Protein AF-A0A5C4NIC1-F1 (afdb_monomer_lite)

Secondary structure (DSSP, 8-state):
----------------------------TTSTTSSS-BTTB---------TT-HHHHHHHHTHHHHHHHTTT--------TT-HHHHHHHHHHHHHHHHHHH-GGGGSTTGGG-GGG-HHHHHHHHHHHHHHHHTS---HHHHHHHHHHHHHHHHHHHHHHHHHHHTT---BSSSS-GGGBSSBPTTS--SS-S-GGGGGGB--S-SS--PPPPPP--B-TTS-B-----

Sequence (230 aa):
MRSPCRSASCAGPATSWSRTPTSRCKPVSGSCSRVGRQRGKPGLVVTLLNLHKPRDRTHHEQFRAFHMSFYRAVEATSVTPFASRALDRALAATLVAGARHVEAGFTHDDAAGTLETHPHALEAVRGALEAKLGLSELTEAERTAVLDRLDALIAAWGEIAAVQTRSGDDFRFGSHAPPQRLLQEPLKPLATDPDPRRAWFAAGRSMRETEPSALLLPRRPDGSAFKATP

Foldseek 3Di:
DDDDDDDDDDDDDDDDDDDDDPPDPPPPPPPPVPACPDVPGHGDDDDDFDPVDVVSVVCVVCVVVCVVCVVVDPDPPPDPPLDPVCCQAPVLVLLLVQLVVVDVCSVDFQSLLVCVVCVVSNVVSLVVLLVVLVVDPDDPVSSVVSSVVSVVSSVLSNVLSVVCVVVVHRAGDPDDDLSRHQADDQVDPPPDHPDPSSNSNDYHPDPDDDDDDDDDQDADPVRHGDDDDD

pLDDT: mean 73.68, std 20.96, range [25.7, 95.88]

Radius of gyration: 26.01 Å; chains: 1; bounding box: 76×46×76 Å

Organism: NCBI:txid687525

Structure (mmCIF, N/CA/C/O backbone):
data_AF-A0A5C4NIC1-F1
#
_entry.id   AF-A0A5C4NIC1-F1
#
loop_
_atom_site.group_PDB
_atom_site.id
_atom_site.type_symbol
_atom_site.label_atom_id
_atom_site.label_alt_id
_atom_site.label_comp_id
_atom_site.label_asym_id
_atom_site.label_entity_id
_atom_site.label_seq_id
_atom_site.pdbx_PDB_ins_code
_atom_site.Cartn_x
_atom_site.Cartn_y
_atom_site.Cartn_z
_atom_site.occupancy
_atom_site.B_iso_or_equiv
_atom_site.auth_seq_id
_atom_site.auth_comp_id
_atom_site.auth_asym_id
_atom_site.auth_atom_id
_atom_site.pdbx_PDB_model_num
ATOM 1 N N . MET A 1 1 ? 53.354 4.823 33.665 1.00 37.19 1 MET A N 1
ATOM 2 C CA . MET A 1 1 ? 54.199 4.731 32.455 1.00 37.19 1 MET A CA 1
ATOM 3 C C . MET A 1 1 ? 53.413 5.248 31.259 1.00 37.19 1 MET A C 1
ATOM 5 O O . MET A 1 1 ? 52.568 4.548 30.723 1.00 37.19 1 MET A O 1
ATOM 9 N N . ARG A 1 2 ? 53.628 6.516 30.910 1.00 29.66 2 ARG A N 1
ATOM 10 C CA . ARG A 1 2 ? 53.163 7.167 29.684 1.00 29.66 2 ARG A CA 1
ATOM 11 C C . ARG A 1 2 ? 54.358 7.957 29.175 1.00 29.66 2 ARG A C 1
ATOM 13 O O . ARG A 1 2 ? 54.866 8.773 29.933 1.00 29.66 2 ARG A O 1
ATOM 20 N N . SER A 1 3 ? 54.759 7.717 27.932 1.00 28.30 3 SER A N 1
ATOM 21 C CA . SER A 1 3 ? 55.531 8.673 27.141 1.00 28.30 3 SER A CA 1
ATOM 22 C C . SER A 1 3 ? 55.092 8.607 25.673 1.00 28.30 3 SER A C 1
ATOM 24 O O . SER A 1 3 ? 54.667 7.539 25.227 1.00 28.30 3 SER A O 1
ATOM 26 N N . PRO A 1 4 ? 55.147 9.736 24.942 1.00 40.59 4 PRO A N 1
ATOM 27 C CA . PRO A 1 4 ? 54.539 9.929 23.628 1.00 40.59 4 PRO A CA 1
ATOM 28 C C . PRO A 1 4 ? 55.587 9.929 22.501 1.00 40.59 4 PRO A C 1
ATOM 30 O O . PRO A 1 4 ? 56.779 10.103 22.751 1.00 40.59 4 PRO A O 1
ATOM 33 N N . CYS A 1 5 ? 55.155 9.834 21.241 1.00 27.44 5 CYS A N 1
ATOM 34 C CA . CYS A 1 5 ? 55.993 10.248 20.116 1.00 27.44 5 CYS A CA 1
ATOM 35 C C . CYS A 1 5 ? 55.213 11.072 19.090 1.00 27.44 5 CYS A C 1
ATOM 37 O O . CYS A 1 5 ? 54.038 10.834 18.824 1.00 27.44 5 CYS A O 1
ATOM 39 N N . ARG A 1 6 ? 5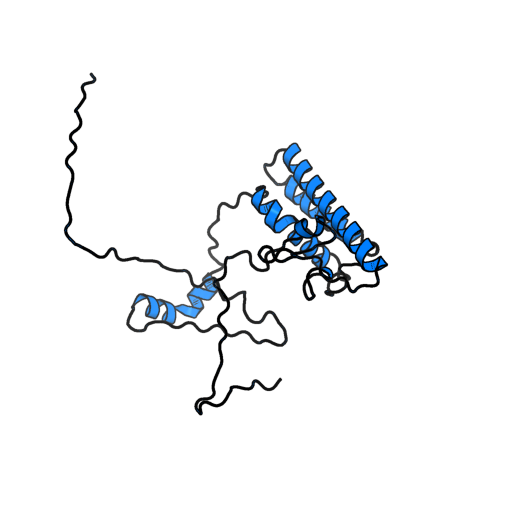5.910 12.108 18.622 1.00 28.52 6 ARG A N 1
ATOM 40 C CA . ARG A 1 6 ? 55.458 13.289 17.887 1.00 28.52 6 ARG A CA 1
ATOM 41 C C . ARG A 1 6 ? 55.183 13.027 16.403 1.00 28.52 6 ARG A C 1
ATOM 43 O O . ARG A 1 6 ? 55.701 12.102 15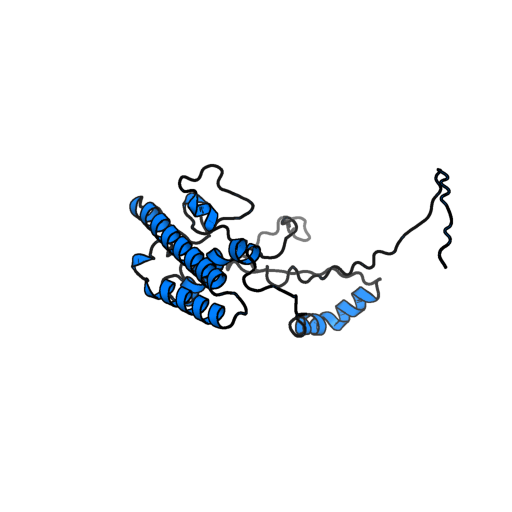.795 1.00 28.52 6 ARG A O 1
ATOM 50 N N . SER A 1 7 ? 54.427 13.975 15.862 1.00 31.38 7 SER A N 1
ATOM 51 C CA . SER A 1 7 ? 54.268 14.396 14.468 1.00 31.38 7 SER A CA 1
ATOM 52 C C . SER A 1 7 ? 55.529 14.388 13.589 1.00 31.38 7 SER A C 1
ATOM 54 O O . SER A 1 7 ? 56.574 14.875 14.023 1.00 31.38 7 SER A O 1
ATOM 56 N N . ALA A 1 8 ? 55.353 14.068 12.304 1.00 30.89 8 ALA A N 1
ATOM 57 C CA . ALA A 1 8 ? 56.042 14.736 11.196 1.00 30.89 8 ALA A CA 1
ATOM 58 C C . ALA A 1 8 ? 55.189 14.656 9.915 1.00 30.89 8 ALA A C 1
ATOM 60 O O . ALA A 1 8 ? 54.784 13.574 9.496 1.00 30.89 8 ALA A O 1
ATOM 61 N N . SER A 1 9 ? 54.903 15.814 9.318 1.00 27.42 9 SER A N 1
ATOM 62 C CA . SER A 1 9 ? 54.329 15.960 7.979 1.00 27.42 9 SER A CA 1
ATOM 63 C C . SER A 1 9 ? 55.441 16.036 6.937 1.00 27.42 9 SER A C 1
ATOM 65 O O . SER A 1 9 ? 56.430 16.707 7.210 1.00 27.42 9 SER A O 1
ATOM 67 N N . CYS A 1 10 ? 55.223 15.509 5.731 1.00 26.53 10 CYS A N 1
ATOM 68 C CA . CYS A 1 10 ? 55.873 15.978 4.502 1.00 26.53 10 CYS A CA 1
ATOM 69 C C . CYS A 1 10 ? 54.921 15.781 3.311 1.00 26.53 10 CYS A C 1
ATOM 71 O O . CYS A 1 10 ? 54.253 14.755 3.199 1.00 26.53 10 CYS A O 1
ATOM 73 N N . ALA A 1 11 ? 54.849 16.797 2.452 1.00 26.53 11 ALA A N 1
ATOM 74 C CA . ALA A 1 11 ? 53.953 16.917 1.311 1.00 26.53 11 ALA A CA 1
ATOM 75 C C . ALA A 1 11 ? 54.653 16.580 -0.027 1.00 26.53 11 ALA A C 1
ATOM 77 O O . ALA A 1 11 ? 55.750 17.072 -0.260 1.00 26.53 11 ALA A O 1
ATOM 78 N N . GLY A 1 12 ? 53.946 15.828 -0.893 1.00 25.73 12 GLY A N 1
ATOM 79 C CA . GLY A 1 12 ? 53.990 15.783 -2.379 1.00 25.73 12 GLY A CA 1
ATOM 80 C C . GLY A 1 12 ? 55.247 15.252 -3.111 1.00 25.73 12 GLY A C 1
ATOM 81 O O . GLY A 1 12 ? 56.305 15.168 -2.499 1.00 25.73 12 GLY A O 1
ATOM 82 N N . PRO A 1 13 ? 55.200 14.980 -4.444 1.00 32.28 13 PRO A N 1
ATOM 83 C CA . PRO A 1 13 ? 54.054 14.751 -5.342 1.00 32.28 13 PRO A CA 1
ATOM 84 C C . PRO A 1 13 ? 54.159 13.481 -6.246 1.00 32.28 13 PRO A C 1
ATOM 86 O O . PRO A 1 13 ? 55.218 12.903 -6.446 1.00 32.28 13 PRO A O 1
ATOM 89 N N . ALA A 1 14 ? 53.004 13.093 -6.807 1.00 35.31 14 ALA A N 1
ATOM 90 C CA . ALA A 1 14 ? 52.731 12.304 -8.024 1.00 35.31 14 ALA A CA 1
ATOM 91 C C . ALA A 1 14 ? 53.753 11.267 -8.557 1.00 35.31 14 ALA A C 1
ATOM 93 O O . ALA A 1 14 ? 54.733 11.629 -9.202 1.00 35.31 14 ALA A O 1
ATOM 94 N N . THR A 1 15 ? 53.385 9.977 -8.537 1.00 26.69 15 THR A N 1
ATOM 95 C CA . THR A 1 15 ? 53.509 9.080 -9.711 1.00 26.69 15 THR A CA 1
ATOM 96 C C . THR A 1 15 ? 52.715 7.781 -9.523 1.00 26.69 15 THR A C 1
ATOM 98 O O . THR A 1 15 ? 52.868 7.116 -8.512 1.00 26.69 15 THR A O 1
ATOM 101 N N . SER A 1 16 ? 51.847 7.510 -10.509 1.00 28.92 16 SER A N 1
ATOM 102 C CA . SER A 1 16 ? 51.418 6.228 -11.111 1.00 28.92 16 SER A CA 1
ATOM 103 C C . SER A 1 16 ? 51.212 4.941 -10.279 1.00 28.92 16 SER A C 1
ATOM 105 O O . SER A 1 16 ? 51.819 4.701 -9.250 1.00 28.92 16 SER A O 1
ATOM 107 N N . TRP A 1 17 ? 50.410 4.046 -10.880 1.00 25.70 17 TRP A N 1
ATOM 108 C CA . TRP A 1 17 ? 50.051 2.671 -10.477 1.00 25.70 17 TRP A CA 1
ATOM 109 C C . TRP A 1 17 ? 48.873 2.567 -9.499 1.00 25.70 17 TRP A C 1
ATOM 111 O O . TRP A 1 17 ? 48.759 3.310 -8.543 1.00 25.70 17 TRP A O 1
ATOM 121 N N . SER A 1 18 ? 47.928 1.644 -9.629 1.00 25.84 18 SER A N 1
ATOM 122 C CA . SER A 1 18 ? 47.561 0.690 -10.675 1.00 25.84 18 SER A CA 1
ATOM 123 C C . SER A 1 18 ? 46.318 -0.034 -10.150 1.00 25.84 18 SER A C 1
ATOM 125 O O . SER A 1 18 ? 46.265 -0.366 -8.971 1.00 25.84 18 SER A O 1
ATOM 127 N N . ARG A 1 19 ? 45.343 -0.271 -11.033 1.00 29.78 19 ARG A N 1
ATOM 128 C CA . ARG A 1 19 ? 44.313 -1.330 -10.999 1.00 29.78 19 ARG A CA 1
ATOM 129 C C . ARG A 1 19 ? 44.042 -1.995 -9.636 1.00 29.78 19 ARG A C 1
ATOM 131 O O . ARG A 1 19 ? 44.716 -2.948 -9.264 1.00 29.78 19 ARG A O 1
ATOM 138 N N . THR A 1 20 ? 42.934 -1.629 -9.000 1.00 29.06 20 THR A N 1
ATOM 139 C CA . THR A 1 20 ? 42.220 -2.538 -8.093 1.00 29.06 20 THR A CA 1
ATOM 140 C C . THR A 1 20 ? 41.193 -3.359 -8.886 1.00 29.06 20 THR A C 1
ATOM 142 O O . THR A 1 20 ? 40.424 -2.795 -9.673 1.00 29.06 20 THR A O 1
ATOM 145 N N . PRO A 1 21 ? 41.149 -4.694 -8.722 1.00 30.95 21 PRO A N 1
ATOM 146 C CA . PRO A 1 21 ? 40.151 -5.528 -9.368 1.00 30.95 21 PRO A CA 1
ATOM 147 C C . PRO A 1 21 ? 38.824 -5.330 -8.637 1.00 30.95 21 PRO A C 1
ATOM 149 O O . PRO A 1 21 ? 38.646 -5.755 -7.499 1.00 30.95 21 PRO A O 1
ATOM 152 N N . THR A 1 22 ? 37.866 -4.671 -9.282 1.00 32.19 22 THR A N 1
ATOM 153 C CA . THR A 1 22 ? 36.496 -4.621 -8.770 1.00 32.19 22 THR A CA 1
ATOM 154 C C . THR A 1 22 ? 35.824 -5.965 -9.034 1.00 32.19 22 THR A C 1
ATOM 156 O O . THR A 1 22 ? 35.174 -6.179 -10.056 1.00 32.19 22 THR A O 1
ATOM 159 N N . SER A 1 23 ? 35.934 -6.887 -8.080 1.00 31.97 23 SER A N 1
ATOM 160 C CA . SER A 1 23 ? 35.034 -8.033 -7.947 1.00 31.97 23 SER A CA 1
ATOM 161 C C . SER A 1 23 ? 33.658 -7.555 -7.465 1.00 31.97 23 SER A C 1
ATOM 163 O O . SER A 1 23 ? 33.193 -7.871 -6.376 1.00 31.97 23 SER A O 1
ATOM 165 N N . ARG A 1 24 ? 32.960 -6.775 -8.298 1.00 27.64 24 ARG A N 1
ATOM 166 C CA . ARG A 1 24 ? 31.534 -6.511 -8.096 1.00 27.64 24 ARG A CA 1
ATOM 167 C C . ARG A 1 24 ? 30.742 -7.652 -8.732 1.00 27.64 24 ARG A C 1
ATOM 169 O O . ARG A 1 24 ? 30.474 -7.670 -9.934 1.00 27.64 24 ARG A O 1
ATOM 176 N N . CYS A 1 25 ? 30.348 -8.628 -7.920 1.00 27.69 25 CYS A N 1
ATOM 177 C CA . CYS A 1 25 ? 29.145 -9.400 -8.206 1.00 27.69 25 CYS A CA 1
ATOM 178 C C . CYS A 1 25 ? 27.956 -8.442 -8.078 1.00 27.69 25 CYS A C 1
ATOM 180 O O . CYS A 1 25 ? 27.494 -8.165 -6.979 1.00 27.69 25 CYS A O 1
ATOM 182 N N . LYS A 1 26 ? 27.489 -7.888 -9.203 1.00 29.39 26 LYS A N 1
ATOM 183 C CA . LYS A 1 26 ? 26.129 -7.347 -9.280 1.00 29.39 26 LYS A CA 1
ATOM 184 C C . LYS A 1 26 ? 25.177 -8.552 -9.286 1.00 29.39 26 LYS A C 1
ATOM 186 O O . LYS A 1 26 ? 25.239 -9.323 -10.245 1.00 29.39 26 LYS A O 1
ATOM 191 N N . PRO A 1 27 ? 24.323 -8.758 -8.271 1.00 38.62 27 PRO A N 1
ATOM 192 C CA . PRO A 1 27 ? 23.246 -9.726 -8.399 1.00 38.62 27 PRO A CA 1
ATOM 193 C C . PRO A 1 27 ? 22.272 -9.255 -9.490 1.00 38.62 27 PRO A C 1
ATOM 195 O O . PRO A 1 27 ? 21.778 -8.131 -9.462 1.00 38.62 27 PRO A O 1
ATOM 198 N N . VAL A 1 28 ? 21.974 -10.137 -10.447 1.00 44.00 28 VAL A N 1
ATOM 199 C CA . VAL A 1 28 ? 20.985 -9.946 -11.530 1.00 44.00 28 VAL A CA 1
ATOM 200 C C . VAL A 1 28 ? 19.530 -10.096 -11.032 1.00 44.00 28 VAL A C 1
ATOM 202 O O . VAL A 1 28 ? 18.586 -10.136 -11.814 1.00 44.00 28 VAL A O 1
ATOM 205 N N . SER A 1 29 ? 19.287 -10.111 -9.715 1.00 43.50 29 SER A N 1
ATOM 206 C CA . SER A 1 29 ? 17.959 -10.427 -9.155 1.00 43.50 29 SER A CA 1
ATOM 207 C C . SER A 1 29 ? 16.888 -9.344 -9.355 1.00 43.50 29 SER A C 1
ATOM 209 O O . SER A 1 29 ? 15.738 -9.520 -8.959 1.00 43.50 29 SER A O 1
ATOM 211 N N . GLY A 1 30 ? 17.222 -8.232 -10.012 1.00 41.81 30 GLY A N 1
ATOM 212 C CA . GLY A 1 30 ? 16.273 -7.160 -10.278 1.00 41.81 30 GLY A CA 1
ATOM 213 C C . GLY A 1 30 ? 15.188 -7.487 -11.310 1.00 41.81 30 GLY A C 1
ATOM 214 O O . GLY A 1 30 ? 14.180 -6.801 -11.304 1.00 41.81 30 GLY A O 1
ATOM 215 N N . SER A 1 31 ? 15.329 -8.473 -12.204 1.00 42.75 31 SER A N 1
ATOM 216 C CA . SER A 1 31 ? 14.432 -8.542 -13.383 1.00 42.75 31 SER A CA 1
ATOM 217 C C . SER A 1 31 ? 13.325 -9.600 -13.368 1.00 42.75 31 SER A C 1
ATOM 219 O O . SER A 1 31 ? 12.286 -9.361 -13.979 1.00 42.75 31 SER A O 1
ATOM 221 N N . CYS A 1 32 ? 13.467 -10.736 -12.675 1.00 41.34 32 CYS A N 1
ATOM 222 C CA . CYS A 1 32 ? 12.523 -11.856 -12.858 1.00 41.34 32 CYS A CA 1
ATOM 223 C C . CYS A 1 32 ? 11.077 -11.587 -12.398 1.00 41.34 32 CYS A C 1
ATOM 225 O O . CYS A 1 32 ? 10.162 -12.198 -12.934 1.00 41.34 32 CYS A O 1
ATOM 227 N N . SER A 1 33 ? 10.828 -10.665 -11.461 1.00 48.94 33 SER A N 1
ATOM 228 C CA . SER A 1 33 ? 9.462 -10.359 -10.986 1.00 48.94 33 SER A CA 1
ATOM 229 C C . SER A 1 33 ? 8.770 -9.200 -11.722 1.00 48.94 33 SER A C 1
ATOM 231 O O . SER A 1 33 ? 7.638 -8.841 -11.395 1.00 48.94 33 SER A O 1
ATOM 233 N N . ARG A 1 34 ? 9.441 -8.567 -12.696 1.00 57.75 34 ARG A N 1
ATOM 234 C CA . ARG A 1 34 ? 9.016 -7.282 -13.292 1.00 57.75 34 ARG A CA 1
ATOM 235 C C . ARG A 1 34 ? 8.383 -7.406 -14.677 1.00 57.75 34 ARG A C 1
ATOM 237 O O . ARG A 1 34 ? 7.981 -6.405 -15.264 1.00 57.75 34 ARG A O 1
ATOM 244 N N . VAL A 1 35 ? 8.308 -8.617 -15.205 1.00 59.25 35 VAL A N 1
ATOM 245 C CA . VAL A 1 35 ? 8.167 -8.879 -16.636 1.00 59.25 35 VAL A CA 1
ATOM 246 C C . VAL A 1 35 ? 6.853 -9.636 -16.871 1.00 59.25 35 VAL A C 1
ATOM 248 O O . VAL A 1 35 ? 6.552 -10.579 -16.150 1.00 59.25 35 VAL A O 1
ATOM 251 N N . GLY A 1 36 ? 6.017 -9.171 -17.811 1.00 62.59 36 GLY A N 1
ATOM 252 C CA . GLY A 1 36 ? 4.730 -9.812 -18.142 1.00 62.59 36 GLY A CA 1
ATOM 253 C C . GLY A 1 36 ? 3.518 -9.449 -17.262 1.00 62.59 36 GLY A C 1
ATOM 254 O O . GLY A 1 36 ? 2.529 -10.170 -17.268 1.00 62.59 36 GLY A O 1
ATOM 255 N N . ARG A 1 37 ? 3.550 -8.344 -16.495 1.00 65.44 37 ARG A N 1
ATOM 256 C CA . ARG A 1 37 ? 2.443 -7.962 -15.579 1.00 65.44 37 ARG A CA 1
ATOM 257 C C . ARG A 1 37 ? 1.171 -7.468 -16.286 1.00 65.44 37 ARG A C 1
ATOM 259 O O . ARG A 1 37 ? 0.111 -7.435 -15.672 1.00 65.44 37 ARG A O 1
ATOM 266 N N . GLN A 1 38 ? 1.270 -7.033 -17.543 1.00 63.88 38 GLN A N 1
ATOM 267 C CA . GLN A 1 38 ? 0.126 -6.573 -18.337 1.00 63.88 38 GLN A CA 1
ATOM 268 C C . GLN A 1 38 ? -0.312 -7.696 -19.278 1.00 63.88 38 GLN A C 1
ATOM 270 O O . GLN A 1 38 ? 0.516 -8.203 -20.030 1.00 63.88 38 GLN A O 1
ATOM 275 N N . ARG A 1 39 ? -1.609 -8.042 -19.283 1.00 63.06 39 ARG A N 1
ATOM 276 C CA . ARG A 1 39 ? -2.150 -9.145 -20.106 1.00 63.06 39 ARG A CA 1
ATOM 277 C C . ARG A 1 39 ? -1.829 -9.013 -21.604 1.00 63.06 39 ARG A C 1
ATOM 279 O O . ARG A 1 39 ? -1.656 -10.026 -22.261 1.00 63.06 39 ARG A O 1
ATOM 286 N N . GLY A 1 40 ? -1.690 -7.789 -22.120 1.00 68.25 40 GLY A N 1
ATOM 287 C CA . GLY A 1 40 ? -1.334 -7.518 -23.522 1.00 68.25 40 GLY A CA 1
ATOM 288 C C . GLY A 1 40 ? 0.159 -7.298 -23.801 1.00 68.25 40 GLY A C 1
ATOM 289 O O . GLY A 1 40 ? 0.503 -6.858 -24.892 1.00 68.25 40 GLY A O 1
ATOM 290 N N . LYS A 1 41 ? 1.056 -7.516 -22.828 1.00 70.19 41 LYS A N 1
ATOM 291 C CA . LYS A 1 41 ? 2.508 -7.339 -23.014 1.00 70.19 41 LYS A CA 1
ATOM 292 C C . LYS A 1 41 ? 3.262 -8.544 -22.453 1.00 70.19 41 LYS A C 1
ATOM 294 O O . LYS A 1 41 ? 3.611 -8.525 -21.266 1.00 70.19 41 LYS A O 1
ATOM 299 N N . PRO A 1 42 ? 3.513 -9.586 -23.270 1.00 69.44 42 PRO A N 1
ATOM 300 C CA . PRO A 1 42 ? 4.294 -10.729 -22.831 1.00 69.44 42 PRO A CA 1
ATOM 301 C C . PRO A 1 42 ? 5.684 -10.267 -22.404 1.00 69.44 42 PRO A C 1
ATOM 303 O O . PRO A 1 42 ? 6.267 -9.331 -22.955 1.00 69.44 42 PRO A O 1
ATOM 306 N N . GLY A 1 43 ? 6.191 -10.905 -21.362 1.00 71.31 43 GLY A N 1
ATOM 307 C CA . GLY A 1 43 ? 7.452 -10.539 -20.764 1.00 71.31 43 GLY A CA 1
ATOM 308 C C . GLY A 1 43 ? 8.593 -11.456 -21.202 1.00 71.31 43 GLY A C 1
ATOM 309 O O . GLY A 1 43 ? 8.460 -12.670 -21.103 1.00 71.31 43 GLY A O 1
ATOM 310 N N . LEU A 1 44 ? 9.725 -10.886 -21.626 1.00 75.31 44 LEU A N 1
ATOM 311 C CA . LEU A 1 44 ? 10.939 -11.626 -21.977 1.00 75.31 44 LEU A CA 1
ATOM 312 C C . LEU A 1 44 ? 12.128 -11.140 -21.139 1.00 75.31 44 LEU A C 1
ATOM 314 O O . LEU A 1 44 ? 12.374 -9.938 -21.041 1.00 75.31 44 LEU A O 1
ATOM 318 N N . VAL A 1 45 ? 12.884 -12.078 -20.568 1.00 74.56 45 VAL A N 1
ATOM 319 C CA . VAL A 1 45 ? 14.161 -11.808 -19.893 1.00 74.56 45 VAL A CA 1
ATOM 320 C C . VAL A 1 45 ? 15.264 -12.525 -20.659 1.00 74.56 45 VAL A C 1
ATOM 322 O O . VAL A 1 45 ? 15.223 -13.744 -20.799 1.00 74.56 45 VAL A O 1
ATOM 325 N N . VAL A 1 46 ? 16.257 -11.775 -21.136 1.00 79.69 46 VAL A N 1
ATOM 326 C CA . VAL A 1 46 ? 17.444 -12.323 -21.805 1.00 79.69 46 VAL A CA 1
ATOM 327 C C . VAL A 1 46 ? 18.663 -12.039 -20.941 1.00 79.69 46 VAL A C 1
ATOM 329 O O . VAL A 1 46 ? 18.875 -10.903 -20.520 1.00 79.69 46 VAL A O 1
ATOM 332 N N . THR A 1 47 ? 19.470 -13.068 -20.686 1.00 77.81 47 THR A N 1
ATOM 333 C CA . THR A 1 47 ? 20.738 -12.930 -19.961 1.00 77.81 47 THR A CA 1
ATOM 334 C C . THR A 1 47 ? 21.887 -13.172 -20.929 1.00 77.81 47 THR A C 1
ATOM 336 O O . THR A 1 47 ? 22.001 -14.256 -21.492 1.00 77.81 47 THR A O 1
ATOM 339 N N . LEU A 1 48 ? 22.739 -12.166 -21.117 1.00 83.31 48 LEU A N 1
ATOM 340 C CA . LEU A 1 48 ? 23.955 -12.274 -21.922 1.00 83.31 48 LEU A CA 1
ATOM 341 C C . LEU A 1 48 ? 25.130 -12.600 -20.997 1.00 83.31 48 LEU A C 1
ATOM 343 O O . LEU A 1 48 ? 25.431 -11.835 -20.081 1.00 83.31 48 LEU A O 1
ATOM 347 N N . LEU A 1 49 ? 25.776 -13.740 -21.229 1.00 83.62 49 LEU A N 1
ATOM 348 C CA . LEU A 1 49 ? 26.905 -14.238 -20.441 1.00 83.62 49 LEU A CA 1
ATOM 349 C C . LEU A 1 49 ? 28.157 -14.302 -21.322 1.00 83.62 49 LEU A C 1
ATOM 351 O O . LEU A 1 49 ? 28.068 -14.626 -22.505 1.00 83.62 49 LEU A O 1
ATOM 355 N N . ASN A 1 50 ? 29.327 -13.988 -20.761 1.00 85.00 50 ASN A N 1
ATOM 356 C CA . ASN A 1 50 ? 30.581 -14.042 -21.508 1.00 85.00 50 ASN A CA 1
ATOM 357 C C . ASN A 1 50 ? 31.236 -15.425 -21.375 1.00 85.00 50 ASN A C 1
ATOM 359 O O . ASN A 1 50 ? 31.692 -15.801 -20.298 1.00 85.00 50 ASN A O 1
ATOM 363 N N . LEU A 1 51 ? 31.358 -16.144 -22.492 1.00 87.62 51 LEU A N 1
ATOM 364 C CA . LEU A 1 51 ? 31.958 -17.483 -22.557 1.00 87.62 51 LEU A CA 1
ATOM 365 C C . LEU A 1 51 ? 33.416 -17.536 -22.069 1.00 87.62 51 LEU A C 1
ATOM 367 O O . LEU A 1 51 ? 33.851 -18.558 -21.545 1.00 87.62 51 LEU A O 1
ATOM 371 N N . HIS A 1 52 ? 34.171 -16.444 -22.202 1.00 90.12 52 HIS A N 1
ATOM 372 C CA . HIS A 1 52 ? 35.583 -16.388 -21.812 1.00 90.12 52 HIS A CA 1
ATOM 373 C C . HIS A 1 52 ? 35.793 -16.194 -20.308 1.00 90.12 52 HIS A C 1
ATOM 375 O O . HIS A 1 52 ? 36.928 -16.233 -19.835 1.00 90.12 52 HIS A O 1
ATOM 381 N N . LYS A 1 53 ? 34.722 -15.970 -19.539 1.00 88.94 53 LYS A N 1
ATOM 382 C CA . LYS A 1 53 ? 34.794 -15.835 -18.084 1.00 88.94 53 LYS A CA 1
ATOM 383 C C . LYS A 1 53 ? 34.336 -17.144 -17.435 1.00 88.94 53 LYS A C 1
ATOM 385 O O . LYS A 1 53 ? 33.144 -17.441 -17.491 1.00 88.94 53 LYS A O 1
ATOM 390 N N . PRO A 1 54 ? 35.224 -17.890 -16.745 1.00 87.75 54 PRO A N 1
ATOM 391 C CA . PRO A 1 54 ? 34.863 -19.150 -16.086 1.00 87.75 54 PRO A CA 1
ATOM 392 C C . PRO A 1 54 ? 33.644 -19.031 -15.159 1.00 87.75 54 PRO A C 1
ATOM 394 O O . PRO A 1 54 ? 32.761 -19.876 -15.191 1.00 87.75 54 PRO A O 1
ATOM 397 N N . ARG A 1 55 ? 33.534 -17.917 -14.422 1.00 81.88 55 ARG A N 1
ATOM 398 C CA . ARG A 1 55 ? 32.364 -17.548 -13.604 1.00 81.88 55 ARG A CA 1
ATOM 399 C C . ARG A 1 55 ? 31.043 -17.586 -14.381 1.00 81.88 55 ARG A C 1
ATOM 401 O O . ARG A 1 55 ? 30.050 -18.115 -13.888 1.00 81.88 55 ARG A O 1
ATOM 408 N N . ASP A 1 56 ? 31.014 -16.955 -15.550 1.00 87.56 56 ASP A N 1
ATOM 409 C CA . ASP A 1 56 ? 29.789 -16.792 -16.333 1.00 87.56 56 ASP A CA 1
ATOM 410 C C . ASP A 1 56 ? 29.417 -18.125 -16.997 1.00 87.56 56 ASP A C 1
ATOM 412 O O . ASP A 1 56 ? 28.237 -18.459 -17.095 1.00 87.56 56 ASP A O 1
ATOM 416 N N . ARG A 1 57 ? 30.425 -18.931 -17.360 1.00 86.06 57 ARG A N 1
ATOM 417 C CA . ARG A 1 57 ? 30.247 -20.314 -17.812 1.00 86.06 57 ARG A CA 1
ATOM 418 C C . ARG A 1 57 ? 29.641 -21.199 -16.721 1.00 86.06 57 ARG A C 1
ATOM 420 O O . ARG A 1 57 ? 28.639 -21.854 -16.982 1.00 86.06 57 ARG A O 1
ATOM 427 N N . THR A 1 58 ? 30.167 -21.165 -15.496 1.00 87.88 58 THR A N 1
ATOM 428 C CA . THR A 1 58 ? 29.578 -21.907 -14.368 1.00 87.88 58 THR A CA 1
ATOM 429 C C . THR A 1 58 ? 28.138 -21.463 -14.098 1.00 87.88 58 THR A C 1
ATOM 431 O O . THR A 1 58 ? 27.266 -22.301 -13.885 1.00 87.88 58 THR A O 1
ATOM 434 N N . HIS A 1 59 ? 27.851 -20.158 -14.171 1.00 82.62 59 HIS A N 1
ATOM 435 C CA . HIS A 1 59 ? 26.488 -19.643 -14.019 1.00 82.62 59 HIS A CA 1
ATOM 436 C C . HIS A 1 59 ? 25.547 -20.114 -15.140 1.00 82.62 59 HIS A C 1
ATOM 438 O O . HIS A 1 59 ? 24.386 -20.409 -14.871 1.00 82.62 59 HIS A O 1
ATOM 444 N N . HIS A 1 60 ? 26.027 -20.209 -16.383 1.00 86.62 60 HIS A N 1
ATOM 445 C CA . HIS A 1 60 ? 25.267 -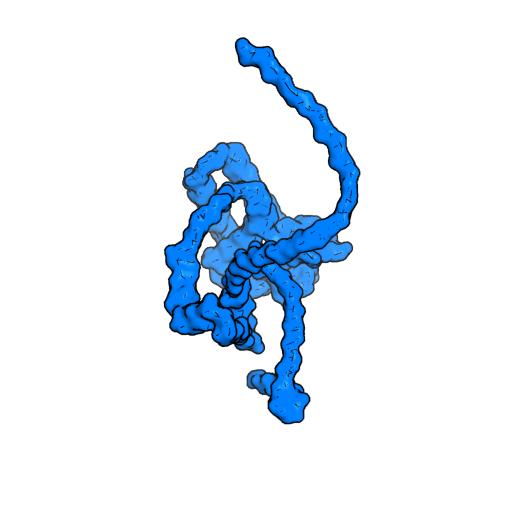20.795 -17.489 1.00 86.62 60 HIS A CA 1
ATOM 446 C C . HIS A 1 60 ? 24.981 -22.286 -17.250 1.00 86.62 60 HIS A C 1
ATOM 448 O O . HIS A 1 60 ? 23.838 -22.723 -17.351 1.00 86.62 60 HIS A O 1
ATOM 454 N N . GLU A 1 61 ? 26.003 -23.063 -16.886 1.00 90.56 61 GLU A N 1
ATOM 455 C CA . GLU A 1 61 ? 25.890 -24.506 -16.635 1.00 90.56 61 GLU A CA 1
ATOM 456 C C . GLU A 1 61 ? 24.944 -24.817 -15.461 1.00 90.56 61 GLU A C 1
ATOM 458 O O . GLU A 1 61 ? 24.171 -25.771 -15.514 1.00 90.56 61 GLU A O 1
ATOM 463 N N . GLN A 1 62 ? 24.939 -23.976 -14.423 1.00 86.31 62 GLN A N 1
ATOM 464 C CA . GLN A 1 62 ? 24.103 -24.139 -13.229 1.00 86.31 62 GLN A CA 1
ATOM 465 C C . GLN A 1 62 ? 22.849 -23.253 -13.234 1.00 86.31 62 GLN A C 1
ATOM 467 O O . GLN A 1 62 ? 22.190 -23.116 -12.200 1.00 86.31 62 GLN A O 1
ATOM 472 N N . PHE A 1 63 ? 22.486 -22.662 -14.378 1.00 83.88 63 PHE A N 1
ATOM 473 C CA . PHE A 1 63 ? 21.487 -21.593 -14.453 1.00 83.88 63 PHE A CA 1
ATOM 474 C C . PHE A 1 63 ? 20.166 -21.958 -13.767 1.00 83.88 63 PHE A C 1
ATOM 476 O O . PHE A 1 63 ? 19.671 -21.210 -12.922 1.00 83.88 63 PHE A O 1
ATOM 483 N N . ARG A 1 64 ? 19.609 -23.133 -14.087 1.00 81.88 64 ARG A N 1
ATOM 484 C CA . ARG A 1 64 ? 18.330 -23.600 -13.531 1.00 81.88 64 ARG A CA 1
ATOM 485 C C . ARG A 1 64 ? 18.412 -23.825 -12.022 1.00 81.88 64 ARG A C 1
ATOM 487 O O . ARG A 1 64 ? 17.543 -23.352 -11.297 1.00 81.88 64 ARG A O 1
ATOM 494 N N . ALA A 1 65 ? 19.450 -24.520 -11.557 1.00 82.94 65 ALA A N 1
ATOM 495 C CA . ALA A 1 65 ? 19.635 -24.817 -10.140 1.00 82.94 65 ALA A CA 1
ATOM 496 C C . ALA A 1 65 ? 19.789 -23.526 -9.322 1.00 82.94 65 ALA A C 1
ATOM 498 O O . ALA A 1 65 ? 19.093 -23.350 -8.325 1.00 82.94 65 ALA A O 1
ATOM 499 N N . PHE A 1 66 ? 20.608 -22.591 -9.811 1.00 77.56 66 PHE A N 1
ATOM 500 C CA . PHE A 1 66 ? 20.843 -21.293 -9.184 1.00 77.56 66 PHE A CA 1
ATOM 501 C C . PHE A 1 66 ? 19.559 -20.454 -9.061 1.00 77.56 66 PHE A C 1
ATOM 503 O O . PHE A 1 66 ? 19.247 -19.945 -7.983 1.00 77.56 66 PHE A O 1
ATOM 510 N N . HIS A 1 67 ? 18.765 -20.353 -10.135 1.00 76.44 67 HIS A N 1
ATOM 511 C CA . HIS A 1 67 ? 17.517 -19.577 -10.124 1.00 76.44 67 HIS A CA 1
ATOM 512 C C . HIS A 1 67 ? 16.390 -20.253 -9.330 1.00 76.44 67 HIS A C 1
ATOM 514 O O . HIS A 1 67 ? 15.537 -19.560 -8.782 1.00 76.44 67 HIS A O 1
ATOM 520 N N . MET A 1 68 ? 16.396 -21.583 -9.205 1.00 77.62 68 MET A N 1
ATOM 521 C CA . MET A 1 68 ? 15.457 -22.307 -8.339 1.00 77.62 68 MET A CA 1
ATOM 522 C C . MET A 1 68 ? 15.808 -22.175 -6.853 1.00 77.62 68 MET A C 1
ATOM 524 O O . MET A 1 68 ? 14.914 -22.125 -6.011 1.00 77.62 68 MET A O 1
ATOM 528 N N . SER A 1 69 ? 17.095 -22.084 -6.508 1.00 74.38 69 SER A N 1
ATOM 529 C CA . SER A 1 69 ? 17.537 -21.920 -5.119 1.00 74.38 69 SER A CA 1
ATOM 530 C C . SER A 1 69 ? 17.473 -20.484 -4.606 1.00 74.38 69 SER A C 1
ATOM 532 O O . SER A 1 69 ? 17.679 -20.266 -3.417 1.00 74.38 69 SER A O 1
ATOM 534 N N . PHE A 1 70 ? 17.177 -19.506 -5.465 1.00 62.38 70 PHE A N 1
ATOM 535 C CA . PHE A 1 70 ? 17.254 -18.081 -5.126 1.00 62.38 70 PHE A CA 1
ATOM 536 C C . PHE A 1 70 ? 16.370 -17.686 -3.932 1.00 62.38 70 PHE A C 1
ATOM 538 O O . PHE A 1 70 ? 16.735 -16.811 -3.154 1.00 62.38 70 PHE A O 1
ATOM 545 N N . TYR A 1 71 ? 15.228 -18.358 -3.756 1.00 55.62 71 TYR A N 1
ATOM 546 C CA . TYR A 1 71 ? 14.326 -18.132 -2.622 1.00 55.62 71 TYR A CA 1
ATOM 547 C C . TYR A 1 71 ? 14.620 -19.015 -1.401 1.00 55.62 71 TYR A C 1
ATOM 549 O O . TYR A 1 71 ? 14.001 -18.823 -0.360 1.00 55.62 71 TYR A O 1
ATOM 557 N N . ARG A 1 72 ? 15.551 -19.976 -1.495 1.00 64.31 72 ARG A N 1
ATOM 558 C CA . ARG A 1 72 ? 15.879 -20.882 -0.378 1.00 64.31 72 ARG A CA 1
ATOM 559 C C . ARG A 1 72 ? 16.694 -20.201 0.718 1.00 64.31 72 ARG A C 1
ATOM 561 O O . ARG A 1 72 ? 16.608 -20.616 1.865 1.00 64.31 72 ARG A O 1
ATOM 568 N N . ALA A 1 73 ? 17.472 -19.182 0.365 1.00 53.41 73 ALA A N 1
ATOM 569 C CA . ALA A 1 73 ? 18.308 -18.430 1.291 1.00 53.41 73 ALA A CA 1
ATOM 570 C C . ALA A 1 73 ? 18.038 -16.936 1.108 1.00 53.41 73 ALA A C 1
ATOM 572 O O . ALA A 1 73 ? 18.812 -16.205 0.493 1.00 53.41 73 ALA A O 1
ATOM 573 N N . VAL A 1 74 ? 16.893 -16.485 1.617 1.00 55.53 74 VAL A N 1
ATOM 574 C CA . VAL A 1 74 ? 16.723 -15.064 1.910 1.00 55.53 74 VAL A CA 1
ATOM 575 C C . VAL A 1 74 ? 17.556 -14.825 3.162 1.00 55.53 74 VAL A C 1
ATOM 577 O O . VAL A 1 74 ? 17.179 -15.284 4.239 1.00 55.53 74 VAL A O 1
ATOM 580 N N . GLU A 1 75 ? 18.726 -14.192 3.015 1.00 54.78 75 GLU A N 1
ATOM 581 C CA . GLU A 1 75 ? 19.449 -13.671 4.177 1.00 54.78 75 GLU A CA 1
ATOM 582 C C . GLU A 1 75 ? 18.450 -12.884 5.023 1.00 54.78 75 GLU A C 1
ATOM 584 O O . GLU A 1 75 ? 17.634 -12.134 4.476 1.00 54.78 75 GLU A O 1
ATOM 589 N N . ALA A 1 76 ? 18.489 -13.069 6.342 1.00 47.97 76 ALA A N 1
ATOM 590 C CA . ALA A 1 76 ? 17.729 -12.230 7.247 1.00 47.97 76 ALA A CA 1
ATOM 591 C C . ALA A 1 76 ? 18.287 -10.807 7.132 1.00 47.97 76 ALA A C 1
ATOM 593 O O . ALA A 1 76 ? 19.156 -10.395 7.893 1.00 47.97 76 ALA A O 1
ATOM 594 N N . THR A 1 77 ? 17.826 -10.049 6.136 1.00 52.00 77 THR A N 1
ATOM 595 C CA . THR A 1 77 ? 17.967 -8.601 6.147 1.00 52.00 77 THR A CA 1
ATOM 596 C C . THR A 1 77 ? 17.388 -8.156 7.477 1.00 52.00 77 THR A C 1
ATOM 598 O O . THR A 1 77 ? 16.231 -8.464 7.765 1.00 52.00 77 THR A O 1
ATOM 601 N N . SER A 1 78 ? 18.194 -7.476 8.290 1.00 52.84 78 SER A N 1
ATOM 602 C CA . SER A 1 78 ? 17.765 -6.827 9.526 1.00 52.84 78 SER A CA 1
ATOM 603 C C . SER A 1 78 ? 16.838 -5.663 9.178 1.00 52.84 78 SER A C 1
ATOM 605 O O . SER A 1 78 ? 17.187 -4.488 9.250 1.00 52.84 78 SER A O 1
ATOM 607 N N . VAL A 1 79 ? 15.640 -5.990 8.704 1.00 63.28 79 VAL A N 1
ATOM 608 C CA . VAL A 1 79 ? 14.551 -5.035 8.584 1.00 63.28 79 VAL A CA 1
ATOM 609 C C . VAL A 1 79 ? 14.013 -4.815 9.982 1.00 63.28 79 VAL A C 1
ATOM 611 O O . VAL A 1 79 ? 13.536 -5.747 10.620 1.00 63.28 79 VAL A O 1
ATOM 614 N N . THR A 1 80 ? 14.105 -3.578 10.453 1.00 78.00 80 THR A N 1
ATOM 615 C CA . THR A 1 80 ? 13.411 -3.132 11.654 1.00 78.00 80 THR A CA 1
ATOM 616 C C . THR A 1 80 ? 11.926 -2.993 11.305 1.00 78.00 80 THR A C 1
ATOM 618 O O . THR A 1 80 ? 11.556 -2.089 10.542 1.00 78.00 80 THR A O 1
ATOM 621 N N . PRO A 1 81 ? 11.058 -3.918 11.761 1.00 79.38 81 PRO A N 1
ATOM 622 C CA . PRO A 1 81 ? 9.634 -3.822 11.475 1.00 79.38 81 PRO A CA 1
ATOM 623 C C . PRO A 1 81 ? 9.091 -2.520 12.076 1.00 79.38 81 PRO A C 1
ATOM 625 O O . PRO A 1 81 ? 9.581 -2.055 13.100 1.00 79.38 81 PRO A O 1
ATOM 628 N N . PHE A 1 82 ? 8.105 -1.911 11.415 1.00 86.38 82 PHE A N 1
ATOM 629 C CA . PHE A 1 82 ? 7.463 -0.662 11.856 1.00 86.38 82 PHE A CA 1
ATOM 630 C C . PHE A 1 82 ? 8.384 0.562 12.006 1.00 86.38 82 PHE A C 1
ATOM 632 O O . PHE A 1 82 ? 7.966 1.571 12.566 1.00 86.38 82 PHE A O 1
ATOM 639 N N . ALA A 1 83 ? 9.603 0.538 11.456 1.00 87.88 83 ALA A N 1
ATOM 640 C CA . ALA A 1 83 ? 10.419 1.746 11.377 1.00 87.88 83 ALA A CA 1
ATOM 641 C C . ALA A 1 83 ? 9.634 2.883 10.696 1.00 87.88 83 ALA A C 1
ATOM 643 O O . ALA A 1 83 ? 8.984 2.660 9.670 1.00 87.88 83 ALA A O 1
ATOM 644 N N . SER A 1 84 ? 9.743 4.109 11.215 1.00 87.38 84 SER A N 1
ATOM 645 C CA . SER A 1 84 ? 9.011 5.288 10.714 1.00 87.38 84 SER A CA 1
ATOM 646 C C . SER A 1 84 ? 9.101 5.432 9.194 1.00 87.38 84 SER A C 1
ATOM 648 O O . SER A 1 84 ? 8.094 5.540 8.500 1.00 87.38 84 SER A O 1
ATOM 650 N N . ARG A 1 85 ? 10.309 5.279 8.638 1.00 84.31 85 ARG A N 1
ATOM 651 C CA . ARG A 1 85 ? 10.536 5.372 7.192 1.00 84.31 85 ARG A CA 1
ATOM 652 C C . ARG A 1 85 ? 9.865 4.259 6.381 1.00 84.31 85 ARG A C 1
ATOM 654 O O . ARG A 1 85 ? 9.574 4.465 5.202 1.00 84.31 85 ARG A O 1
ATOM 661 N N . ALA A 1 86 ? 9.674 3.080 6.969 1.00 86.94 86 ALA A N 1
ATOM 662 C CA . ALA A 1 86 ? 8.955 1.978 6.337 1.00 86.94 86 ALA A CA 1
ATOM 663 C C . ALA A 1 86 ? 7.444 2.246 6.343 1.00 86.94 86 ALA A C 1
ATOM 665 O O . ALA A 1 86 ? 6.798 2.071 5.310 1.00 86.94 86 ALA A O 1
ATOM 666 N N . LEU A 1 87 ? 6.908 2.744 7.462 1.00 89.81 87 LEU A N 1
ATOM 667 C CA . LEU A 1 87 ? 5.505 3.143 7.584 1.00 89.81 87 LEU A CA 1
ATOM 668 C C . LEU A 1 87 ? 5.159 4.263 6.599 1.00 89.81 87 LEU A C 1
ATOM 670 O O . LEU A 1 87 ? 4.227 4.106 5.814 1.00 89.81 87 LEU A O 1
ATOM 674 N N . ASP A 1 88 ? 5.974 5.317 6.536 1.00 86.31 88 ASP A N 1
ATOM 675 C CA . ASP A 1 88 ? 5.790 6.430 5.596 1.00 86.31 88 ASP A CA 1
ATOM 676 C C . ASP A 1 88 ? 5.716 5.971 4.136 1.00 86.31 88 ASP A C 1
ATOM 678 O O . ASP A 1 88 ? 5.002 6.548 3.321 1.00 86.31 88 ASP A O 1
ATOM 682 N N . ARG A 1 89 ? 6.490 4.938 3.784 1.00 83.12 89 ARG A N 1
ATOM 683 C CA . ARG A 1 89 ? 6.611 4.457 2.403 1.00 83.12 89 ARG A CA 1
ATOM 684 C C . ARG A 1 89 ? 5.567 3.424 2.012 1.00 83.12 89 ARG A C 1
ATOM 686 O O . ARG A 1 89 ? 5.292 3.285 0.821 1.00 83.12 89 ARG A O 1
ATOM 693 N N . ALA A 1 90 ? 5.071 2.644 2.967 1.00 88.38 90 ALA A N 1
ATOM 694 C CA . ALA A 1 90 ? 4.332 1.424 2.666 1.00 88.38 90 ALA A CA 1
ATOM 695 C C . ALA A 1 90 ? 2.982 1.311 3.373 1.00 88.38 90 ALA A C 1
ATOM 697 O O . ALA A 1 90 ? 2.176 0.495 2.930 1.00 88.38 90 ALA A O 1
ATOM 698 N N . LEU A 1 91 ? 2.690 2.091 4.419 1.00 92.25 91 LEU A N 1
ATOM 699 C CA . LEU A 1 91 ? 1.455 1.925 5.192 1.00 92.25 91 LEU A CA 1
ATOM 700 C C . LEU A 1 91 ? 0.210 2.177 4.333 1.00 92.25 91 LEU A C 1
ATOM 702 O O . LEU A 1 91 ? -0.661 1.315 4.265 1.00 92.25 91 LEU A O 1
ATOM 706 N N . ALA A 1 92 ? 0.174 3.284 3.585 1.00 92.75 92 ALA A N 1
ATOM 707 C CA . ALA A 1 92 ? -0.938 3.597 2.683 1.00 92.75 92 ALA A CA 1
ATOM 708 C C . ALA A 1 92 ? -1.117 2.538 1.580 1.00 92.75 92 ALA A C 1
ATOM 710 O O . ALA A 1 92 ? -2.228 2.092 1.301 1.00 92.75 92 ALA A O 1
ATOM 711 N N . ALA A 1 93 ? -0.013 2.074 0.988 1.00 91.06 93 ALA A N 1
ATOM 712 C CA . ALA A 1 93 ? -0.047 1.011 -0.013 1.00 91.06 93 ALA A CA 1
ATOM 713 C C . ALA A 1 93 ? -0.534 -0.325 0.577 1.00 91.06 93 ALA A C 1
ATOM 715 O O . ALA A 1 93 ? -1.262 -1.059 -0.086 1.00 91.06 93 ALA A O 1
ATOM 716 N N . THR A 1 94 ? -0.151 -0.628 1.820 1.00 92.44 94 THR A N 1
ATOM 717 C CA . THR A 1 94 ? -0.551 -1.845 2.539 1.00 92.44 94 THR A CA 1
ATOM 718 C C . THR A 1 94 ? -2.026 -1.803 2.913 1.00 92.44 94 THR A C 1
ATOM 720 O O . THR A 1 94 ? -2.700 -2.813 2.744 1.00 92.44 94 THR A O 1
ATOM 723 N N . LEU A 1 95 ? -2.541 -0.645 3.337 1.00 94.31 95 LEU A N 1
ATOM 724 C CA . LEU A 1 95 ? -3.968 -0.428 3.581 1.00 94.31 95 LEU A CA 1
ATOM 725 C C . LEU A 1 95 ? -4.790 -0.744 2.325 1.00 94.31 95 LEU A C 1
ATOM 727 O O . LEU A 1 95 ? -5.666 -1.604 2.358 1.00 94.31 95 LEU A O 1
ATOM 731 N N . VAL A 1 96 ? -4.456 -0.106 1.199 1.00 92.81 96 VAL A N 1
ATOM 732 C CA . VAL A 1 96 ? -5.174 -0.302 -0.070 1.00 92.81 96 VAL A CA 1
ATOM 733 C C . VAL A 1 96 ? -5.038 -1.743 -0.563 1.00 92.81 96 VAL A C 1
ATOM 735 O O . VAL A 1 96 ? -6.018 -2.351 -0.984 1.00 92.81 96 VAL A O 1
ATOM 738 N N . ALA A 1 97 ? -3.838 -2.324 -0.501 1.00 91.88 97 ALA A N 1
ATOM 739 C CA . ALA A 1 97 ? -3.627 -3.710 -0.908 1.00 91.88 97 ALA A CA 1
ATOM 740 C C . ALA A 1 97 ? -4.409 -4.694 -0.027 1.00 91.88 97 ALA A C 1
ATOM 742 O O . ALA A 1 97 ? -5.015 -5.620 -0.561 1.00 91.88 97 ALA A O 1
ATOM 743 N N . GLY A 1 98 ? -4.414 -4.484 1.291 1.00 93.38 98 GLY A N 1
ATOM 744 C CA . GLY A 1 98 ? -5.152 -5.294 2.253 1.00 93.38 98 GLY A CA 1
ATOM 745 C C . GLY A 1 98 ? -6.654 -5.239 2.002 1.00 93.38 98 GLY A C 1
ATOM 746 O O . GLY A 1 98 ? -7.275 -6.288 1.868 1.00 93.38 98 GLY A O 1
ATOM 747 N N . ALA A 1 99 ? -7.213 -4.039 1.818 1.00 93.38 99 ALA A N 1
ATOM 748 C CA . ALA A 1 99 ? -8.636 -3.865 1.528 1.00 93.38 99 ALA A CA 1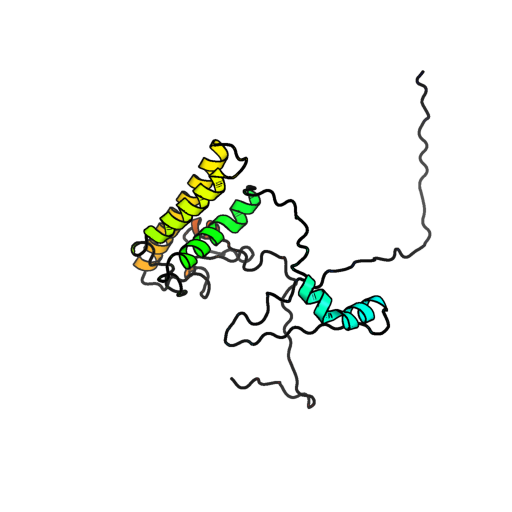
ATOM 749 C C . ALA A 1 99 ? -9.041 -4.641 0.263 1.00 93.38 99 ALA A C 1
ATOM 751 O O . ALA A 1 99 ? -10.026 -5.372 0.270 1.00 93.38 99 ALA A O 1
ATOM 752 N N . ARG A 1 100 ? -8.213 -4.579 -0.790 1.00 92.06 100 ARG A N 1
ATOM 753 C CA . ARG A 1 100 ? -8.412 -5.328 -2.045 1.00 92.06 100 ARG A CA 1
ATOM 754 C C . ARG A 1 100 ? -8.279 -6.845 -1.919 1.00 92.06 100 ARG A C 1
ATOM 756 O O . ARG A 1 100 ? -8.755 -7.555 -2.796 1.00 92.06 100 ARG A O 1
ATOM 763 N N . HIS A 1 101 ? -7.585 -7.340 -0.896 1.00 91.25 101 HIS A N 1
ATOM 764 C CA . HIS A 1 101 ? -7.468 -8.780 -0.640 1.00 91.25 101 HIS A CA 1
ATOM 765 C C . HIS A 1 101 ? -8.614 -9.308 0.219 1.00 91.25 101 HIS A C 1
ATOM 767 O O . HIS A 1 101 ? -8.995 -10.463 0.057 1.00 91.25 101 HIS A O 1
ATOM 773 N N . VAL A 1 102 ? -9.130 -8.490 1.136 1.00 92.06 102 VAL A N 1
ATOM 774 C CA . VAL A 1 102 ? -10.245 -8.869 2.010 1.00 92.06 102 VAL A CA 1
ATOM 775 C C . VAL A 1 102 ? -11.571 -8.820 1.255 1.00 92.06 102 VAL A C 1
ATOM 777 O O . VAL A 1 102 ? -12.398 -9.710 1.424 1.00 92.06 102 VAL A O 1
ATOM 780 N N . GLU A 1 103 ? -11.771 -7.798 0.423 1.00 91.38 103 GLU A N 1
ATOM 781 C CA . GLU A 1 103 ? -13.051 -7.524 -0.223 1.00 91.38 103 GLU A CA 1
ATOM 782 C C . GLU A 1 103 ? -12.957 -7.657 -1.743 1.00 91.38 103 GLU A C 1
ATOM 784 O O . GLU A 1 103 ? -12.248 -6.904 -2.420 1.00 91.38 103 GLU A O 1
ATOM 789 N N . ALA A 1 104 ? -13.725 -8.600 -2.293 1.00 89.12 104 ALA A N 1
ATOM 790 C CA . ALA A 1 104 ? -13.762 -8.860 -3.726 1.00 89.12 104 ALA A CA 1
ATOM 791 C C . ALA A 1 104 ? -14.306 -7.658 -4.516 1.00 89.12 104 ALA A C 1
ATOM 793 O O . ALA A 1 104 ? -13.866 -7.441 -5.649 1.00 89.12 104 ALA A O 1
ATOM 794 N N . GLY A 1 105 ? -15.181 -6.840 -3.915 1.00 86.31 105 GLY A N 1
ATOM 795 C CA . GLY A 1 105 ? -15.679 -5.592 -4.504 1.00 86.31 105 GLY A CA 1
ATOM 796 C C . GLY A 1 105 ? -14.572 -4.612 -4.916 1.00 86.31 105 GLY A C 1
ATOM 797 O O . GLY A 1 105 ? -14.695 -3.940 -5.936 1.00 86.31 105 GLY A O 1
ATOM 798 N N . PHE A 1 106 ? -13.428 -4.608 -4.222 1.00 90.19 106 PHE A N 1
ATOM 799 C CA . PHE A 1 106 ? -12.279 -3.756 -4.558 1.00 90.19 106 PHE A CA 1
ATOM 800 C C . PHE A 1 106 ? -11.306 -4.373 -5.583 1.00 90.19 106 PHE A C 1
ATOM 802 O O . PHE A 1 106 ? -10.213 -3.845 -5.836 1.00 90.19 106 PHE A O 1
ATOM 809 N N . THR A 1 107 ? -11.664 -5.502 -6.199 1.00 86.75 107 THR A N 1
ATOM 810 C CA . THR A 1 107 ? -10.816 -6.147 -7.214 1.00 86.75 107 THR A CA 1
ATOM 811 C C . THR A 1 107 ? -10.627 -5.240 -8.427 1.00 86.75 107 THR A C 1
ATOM 813 O O . THR A 1 107 ? -9.501 -5.092 -8.923 1.00 86.75 107 THR A O 1
ATOM 816 N N . HIS A 1 108 ? -11.716 -4.620 -8.885 1.00 86.81 108 HIS A N 1
ATOM 817 C CA . HIS A 1 108 ? -11.713 -3.745 -10.050 1.00 86.81 108 HIS A CA 1
ATOM 818 C C . HIS A 1 108 ? -11.004 -2.416 -9.762 1.00 86.81 108 HIS A C 1
ATOM 820 O O . HIS A 1 108 ? -10.974 -1.926 -8.635 1.00 86.81 108 HIS A O 1
ATOM 826 N N . ASP A 1 109 ? -10.362 -1.851 -10.789 1.00 86.31 109 ASP A N 1
ATOM 827 C CA . ASP A 1 109 ? -9.542 -0.646 -10.619 1.00 86.31 109 ASP A CA 1
ATOM 828 C C . ASP A 1 109 ? -10.381 0.603 -10.317 1.00 86.31 109 ASP A C 1
ATOM 830 O O . ASP A 1 109 ? -9.850 1.525 -9.721 1.00 86.31 109 ASP A O 1
ATOM 834 N N . ASP A 1 110 ? -11.654 0.631 -10.705 1.00 86.88 110 ASP A N 1
ATOM 835 C CA . ASP A 1 110 ? -12.638 1.712 -10.521 1.00 86.88 110 ASP A CA 1
ATOM 836 C C . ASP A 1 110 ? -13.398 1.664 -9.187 1.00 86.88 110 ASP A C 1
ATOM 838 O O . ASP A 1 110 ? -14.164 2.567 -8.870 1.00 86.88 110 ASP A O 1
ATOM 842 N N . ALA A 1 111 ? -13.133 0.665 -8.349 1.00 88.94 111 ALA A N 1
ATOM 843 C CA . ALA A 1 111 ? -13.765 0.537 -7.040 1.00 88.94 111 ALA A CA 1
ATOM 844 C C . ALA A 1 111 ? -13.121 1.429 -5.954 1.00 88.94 111 ALA A C 1
ATOM 846 O O . ALA A 1 111 ? -13.407 1.286 -4.769 1.00 88.94 111 ALA A O 1
ATOM 847 N N . ALA A 1 112 ? -12.233 2.364 -6.313 1.00 89.06 112 ALA A N 1
ATOM 848 C CA . ALA A 1 112 ? -11.558 3.213 -5.325 1.00 89.06 112 ALA A CA 1
ATOM 849 C C . ALA A 1 112 ? -12.516 4.185 -4.610 1.00 89.06 112 ALA A C 1
ATOM 851 O O . ALA A 1 112 ? -12.188 4.671 -3.526 1.00 89.06 112 ALA A O 1
ATOM 852 N N . GLY A 1 113 ? -13.675 4.474 -5.218 1.00 88.06 113 GLY A N 1
ATOM 853 C CA . GLY A 1 113 ? -14.703 5.377 -4.690 1.00 88.06 113 GLY A CA 1
ATOM 854 C C . GLY A 1 113 ? -15.800 4.706 -3.862 1.00 88.06 113 GLY A C 1
ATOM 855 O O . GLY A 1 113 ? -16.611 5.409 -3.269 1.00 88.06 113 GLY A O 1
ATOM 856 N N . THR A 1 114 ? -15.843 3.372 -3.791 1.00 86.19 114 THR A N 1
ATOM 857 C CA . THR A 1 114 ? -16.968 2.611 -3.206 1.00 86.19 114 THR A CA 1
ATOM 858 C C . THR A 1 114 ? -16.749 2.216 -1.741 1.00 86.19 114 THR A C 1
ATOM 860 O O . THR A 1 114 ? -17.288 1.223 -1.259 1.00 86.19 114 THR A O 1
ATOM 863 N N . LEU A 1 115 ? -15.953 2.997 -1.007 1.00 84.19 115 LEU A N 1
ATOM 864 C CA . LEU A 1 115 ? -15.599 2.747 0.398 1.00 84.19 115 LEU A CA 1
ATOM 865 C C . LEU A 1 115 ? -16.803 2.570 1.321 1.00 84.19 115 LEU A C 1
ATOM 867 O O . LEU A 1 115 ? -16.813 1.660 2.145 1.00 84.19 115 LEU A O 1
ATOM 871 N N . GLU A 1 116 ? -17.818 3.420 1.166 1.00 81.94 116 GLU A N 1
ATOM 872 C CA . GLU A 1 116 ? -19.027 3.403 2.000 1.00 81.94 116 GLU A CA 1
ATOM 873 C C . GLU A 1 116 ? -19.798 2.081 1.888 1.00 81.94 116 GLU A C 1
ATOM 875 O O . GLU A 1 116 ? -20.507 1.688 2.809 1.00 81.94 116 GLU A O 1
ATOM 880 N N . THR A 1 117 ? -19.633 1.359 0.777 1.00 83.69 117 THR A N 1
ATOM 881 C CA . THR A 1 117 ? -20.279 0.064 0.535 1.00 83.69 117 THR A CA 1
ATOM 882 C C . THR A 1 117 ? -19.539 -1.097 1.212 1.00 83.69 117 THR A C 1
ATOM 884 O O . THR A 1 117 ? -20.102 -2.181 1.350 1.00 83.69 117 THR A O 1
ATOM 887 N N . HIS A 1 118 ? -18.298 -0.885 1.668 1.00 85.00 118 HIS A N 1
ATOM 888 C CA . HIS A 1 118 ? -17.419 -1.940 2.184 1.00 85.00 118 HIS A CA 1
ATOM 889 C C . HIS A 1 118 ? -16.690 -1.564 3.496 1.00 85.00 118 HIS A C 1
ATOM 891 O O . HIS A 1 118 ? -15.464 -1.699 3.576 1.00 85.00 118 HIS A O 1
ATOM 897 N N . PRO A 1 119 ? -17.400 -1.140 4.562 1.00 82.12 119 PRO A N 1
ATOM 898 C CA . PRO A 1 119 ? -16.768 -0.739 5.826 1.00 82.12 119 PRO A CA 1
ATOM 899 C C . PRO A 1 119 ? -15.963 -1.876 6.481 1.00 82.12 119 PRO A C 1
ATOM 901 O O . PRO A 1 119 ? -14.844 -1.661 6.948 1.00 82.12 119 PRO A O 1
ATOM 904 N N . HIS A 1 120 ? -16.471 -3.112 6.402 1.00 88.69 120 HIS A N 1
ATOM 905 C CA . HIS A 1 120 ? -15.819 -4.310 6.944 1.00 88.69 120 HIS A CA 1
ATOM 906 C C . HIS A 1 120 ? -14.403 -4.536 6.382 1.00 88.69 120 HIS A C 1
ATOM 908 O O . HIS A 1 120 ? -13.526 -5.050 7.075 1.00 88.69 120 HIS A O 1
ATOM 914 N N . ALA A 1 121 ? -14.142 -4.138 5.132 1.00 90.44 121 ALA A N 1
ATOM 915 C CA . ALA A 1 121 ? -12.831 -4.322 4.515 1.00 90.44 121 ALA A CA 1
ATOM 916 C C . ALA A 1 121 ? -11.737 -3.528 5.246 1.00 90.44 121 ALA A C 1
ATOM 918 O O . ALA A 1 121 ? -10.629 -4.029 5.442 1.00 90.44 121 ALA A O 1
ATOM 919 N N . LEU A 1 122 ? -12.047 -2.297 5.664 1.00 91.69 122 LEU A N 1
ATOM 920 C CA . LEU A 1 122 ? -11.106 -1.425 6.370 1.00 91.69 122 LEU A CA 1
ATOM 921 C C . LEU A 1 122 ? -10.922 -1.879 7.819 1.00 91.69 122 LEU A C 1
ATOM 923 O O . LEU A 1 122 ? -9.791 -1.923 8.304 1.00 91.69 122 LEU A O 1
ATOM 927 N N . GLU A 1 123 ? -12.008 -2.289 8.474 1.00 92.81 123 GLU A N 1
ATOM 928 C CA . GLU A 1 123 ? -11.983 -2.857 9.827 1.00 92.81 123 GLU A CA 1
ATOM 929 C C . GLU A 1 123 ? -11.128 -4.127 9.891 1.00 92.81 123 GLU A C 1
ATOM 931 O O . GLU A 1 123 ? -10.283 -4.264 10.775 1.00 92.81 123 GLU A O 1
ATOM 936 N N . ALA A 1 124 ? -11.267 -5.024 8.912 1.00 94.38 124 ALA A N 1
ATOM 937 C CA . ALA A 1 124 ? -10.464 -6.239 8.828 1.00 94.38 124 ALA A CA 1
ATOM 938 C C . ALA A 1 124 ? -8.967 -5.938 8.649 1.00 94.38 124 ALA A C 1
ATOM 940 O O . ALA A 1 124 ? -8.120 -6.586 9.267 1.00 94.38 124 ALA A O 1
ATOM 941 N N . VAL A 1 125 ? -8.617 -4.936 7.832 1.00 94.75 125 VAL A N 1
ATOM 942 C CA . VAL A 1 125 ? -7.220 -4.502 7.665 1.00 94.75 125 VAL A CA 1
ATOM 943 C C . VAL A 1 125 ? -6.677 -3.886 8.951 1.00 94.75 125 VAL A C 1
ATOM 945 O O . VAL A 1 125 ? -5.548 -4.196 9.339 1.00 94.75 125 VAL A O 1
ATOM 948 N N . ARG A 1 126 ? -7.476 -3.054 9.627 1.00 95.38 126 ARG A N 1
ATOM 949 C CA . ARG A 1 126 ? -7.128 -2.466 10.923 1.00 95.38 126 ARG A CA 1
ATOM 950 C C . ARG A 1 126 ? -6.877 -3.550 11.967 1.00 95.38 126 ARG A C 1
ATOM 952 O O . ARG A 1 126 ? -5.800 -3.568 12.555 1.00 95.38 126 ARG A O 1
ATOM 959 N N . GLY A 1 127 ? -7.798 -4.501 12.114 1.00 95.62 127 GLY A N 1
ATOM 960 C CA . GLY A 1 127 ? -7.662 -5.627 13.039 1.00 95.62 127 GLY A CA 1
ATOM 961 C C . GLY A 1 127 ? -6.454 -6.513 12.724 1.00 95.62 127 GLY A C 1
ATOM 962 O O . GLY A 1 127 ? -5.733 -6.933 13.627 1.00 95.62 127 GLY A O 1
ATOM 963 N N . ALA A 1 128 ? -6.154 -6.745 11.442 1.00 94.69 128 ALA A N 1
ATOM 964 C CA . ALA A 1 128 ? -4.958 -7.483 11.041 1.00 94.69 128 ALA A CA 1
ATOM 965 C C . ALA A 1 128 ? -3.653 -6.735 11.378 1.00 94.69 128 ALA A C 1
ATOM 967 O O . ALA A 1 128 ? -2.657 -7.372 11.734 1.00 94.69 128 ALA A O 1
ATOM 968 N N . LEU A 1 129 ? -3.631 -5.401 11.263 1.00 94.12 129 LEU A N 1
ATOM 969 C CA . LEU A 1 129 ? -2.478 -4.594 11.666 1.00 94.12 129 LEU A CA 1
ATOM 970 C C . LEU A 1 129 ? -2.322 -4.576 13.189 1.00 94.12 129 LEU A C 1
ATOM 972 O O . LEU A 1 129 ? -1.213 -4.768 13.677 1.00 94.12 129 LEU A O 1
ATOM 976 N N . GLU A 1 130 ? -3.417 -4.407 13.925 1.00 95.12 130 GLU A N 1
ATOM 977 C CA . GLU A 1 130 ? -3.454 -4.427 15.389 1.00 95.12 130 GLU A CA 1
ATOM 978 C C . GLU A 1 130 ? -2.948 -5.764 15.949 1.00 95.12 130 GLU A C 1
ATOM 980 O O . GLU A 1 130 ? -2.028 -5.787 16.768 1.00 95.12 130 GLU A O 1
ATOM 985 N N . ALA A 1 131 ? -3.428 -6.888 15.407 1.00 94.06 131 ALA A N 1
ATOM 986 C CA . ALA A 1 131 ? -2.940 -8.218 15.769 1.00 94.06 131 ALA A CA 1
ATOM 987 C C . ALA A 1 131 ? -1.429 -8.374 15.516 1.00 94.06 131 ALA A C 1
ATOM 989 O O . ALA A 1 131 ? -0.718 -8.968 16.326 1.00 94.06 131 ALA A O 1
ATOM 990 N N . LYS A 1 132 ? -0.903 -7.811 14.417 1.00 92.00 132 LYS A N 1
ATOM 991 C CA . LYS A 1 132 ? 0.544 -7.813 14.138 1.00 92.00 132 LYS A CA 1
ATOM 992 C C . LYS A 1 132 ? 1.332 -6.911 15.082 1.00 92.00 132 LYS A C 1
ATOM 994 O O . LYS A 1 132 ? 2.439 -7.277 15.471 1.00 92.00 132 LYS A O 1
ATOM 999 N N . LEU A 1 133 ? 0.791 -5.749 15.440 1.00 92.44 133 LEU A N 1
ATOM 1000 C CA . LEU A 1 133 ? 1.417 -4.832 16.391 1.00 92.44 133 LEU A CA 1
ATOM 1001 C C . LEU A 1 133 ? 1.511 -5.458 17.786 1.00 92.44 133 LEU A C 1
ATOM 1003 O O . LEU A 1 133 ? 2.527 -5.261 18.456 1.00 92.44 133 LEU A O 1
ATOM 1007 N N . GLY A 1 134 ? 0.522 -6.264 18.186 1.00 90.38 134 GLY A N 1
ATOM 1008 C CA . GLY A 1 134 ? 0.519 -7.022 19.443 1.00 90.38 134 GLY A CA 1
ATOM 1009 C C . GLY A 1 134 ? 1.629 -8.076 19.560 1.00 90.38 134 GLY A C 1
ATOM 1010 O O . GLY A 1 134 ? 2.005 -8.446 20.666 1.00 90.38 134 GLY A O 1
ATOM 1011 N N . LEU A 1 135 ? 2.203 -8.518 18.436 1.00 89.56 135 LEU A N 1
ATOM 1012 C CA . LEU A 1 135 ? 3.344 -9.445 18.399 1.00 89.56 135 LEU A CA 1
ATOM 1013 C C . LEU A 1 135 ? 4.705 -8.730 18.335 1.00 89.56 135 LEU A C 1
ATOM 1015 O O . LEU A 1 135 ? 5.740 -9.391 18.292 1.00 89.56 135 LEU A O 1
ATOM 1019 N N . SER A 1 136 ? 4.719 -7.397 18.263 1.00 87.94 136 SER A N 1
ATOM 1020 C CA . SER A 1 136 ? 5.948 -6.612 18.118 1.00 87.94 136 SER A CA 1
ATOM 1021 C C . SER A 1 136 ? 6.500 -6.135 19.465 1.00 87.94 136 SER A C 1
ATOM 1023 O O . SER A 1 136 ? 5.756 -5.963 20.429 1.00 87.94 136 SER A O 1
ATOM 1025 N N . GLU A 1 137 ? 7.802 -5.852 19.517 1.00 88.56 137 GLU A N 1
ATOM 1026 C CA . GLU A 1 137 ? 8.481 -5.296 20.702 1.00 88.56 137 GLU A CA 1
ATOM 1027 C C . GLU A 1 137 ? 8.311 -3.769 20.846 1.00 88.56 137 GLU A C 1
ATOM 1029 O O . GLU A 1 137 ? 9.027 -3.134 21.616 1.00 88.56 137 GLU A O 1
ATOM 1034 N N . LEU A 1 138 ? 7.380 -3.160 20.102 1.00 88.38 138 LEU A N 1
ATOM 1035 C CA . LEU A 1 138 ? 7.093 -1.729 20.202 1.00 88.38 138 LEU A CA 1
ATOM 1036 C C . LEU A 1 138 ? 6.511 -1.364 21.571 1.00 88.38 138 LEU A C 1
ATOM 1038 O O . LEU A 1 138 ? 5.854 -2.172 22.231 1.00 88.38 138 LEU A O 1
ATOM 1042 N N . THR A 1 139 ? 6.705 -0.112 21.970 1.00 92.19 139 THR A N 1
ATOM 1043 C CA . THR A 1 139 ? 6.006 0.479 23.113 1.00 92.19 139 THR A CA 1
ATOM 1044 C C . THR A 1 139 ? 4.528 0.703 22.795 1.00 92.19 139 THR A C 1
ATOM 1046 O O . THR A 1 139 ? 4.128 0.799 21.634 1.00 92.19 139 THR A O 1
ATOM 1049 N N . GLU A 1 140 ? 3.699 0.833 23.830 1.00 91.56 140 GLU A N 1
ATOM 1050 C CA . GLU A 1 140 ? 2.270 1.100 23.634 1.00 91.56 140 GLU A CA 1
ATOM 1051 C C . GLU A 1 140 ? 2.022 2.430 22.911 1.00 91.56 140 GLU A C 1
ATOM 1053 O O . GLU A 1 140 ? 1.205 2.501 22.000 1.00 91.56 140 GLU A O 1
ATOM 1058 N N . ALA A 1 141 ? 2.809 3.462 23.230 1.00 92.62 141 ALA A N 1
ATOM 1059 C CA . ALA A 1 141 ? 2.738 4.749 22.544 1.00 92.62 141 ALA A CA 1
ATOM 1060 C C . ALA A 1 141 ? 3.050 4.632 21.040 1.00 92.62 141 ALA A C 1
ATOM 1062 O O . ALA A 1 141 ? 2.389 5.268 20.221 1.00 92.62 141 ALA A O 1
ATOM 1063 N N . GLU A 1 142 ? 4.030 3.805 20.659 1.00 92.25 142 GLU A N 1
ATOM 1064 C CA . GLU A 1 142 ? 4.351 3.553 19.250 1.00 92.25 142 GLU A CA 1
ATOM 1065 C C . GLU A 1 142 ? 3.242 2.770 18.546 1.00 92.25 142 GLU A C 1
ATOM 1067 O O . GLU A 1 142 ? 2.888 3.116 17.420 1.00 92.25 142 GLU A O 1
ATOM 1072 N N . ARG A 1 143 ? 2.655 1.754 19.197 1.00 93.94 143 ARG A N 1
ATOM 1073 C CA . ARG A 1 143 ? 1.511 1.015 18.636 1.00 93.94 143 ARG A CA 1
ATOM 1074 C C . ARG A 1 143 ? 0.338 1.948 18.349 1.00 93.94 143 ARG A C 1
ATOM 1076 O O . ARG A 1 143 ? -0.176 1.934 17.230 1.00 93.94 143 ARG A O 1
ATOM 1083 N N . THR A 1 144 ? -0.026 2.792 19.315 1.00 94.00 144 THR A N 1
ATOM 1084 C CA . THR A 1 144 ? -1.094 3.787 19.159 1.00 94.00 144 THR A CA 1
ATOM 1085 C C . THR A 1 144 ? -0.788 4.751 18.020 1.00 94.00 144 THR A C 1
ATOM 1087 O O . THR A 1 144 ? -1.624 4.932 17.146 1.00 94.00 144 THR A O 1
ATOM 1090 N N . ALA A 1 145 ? 0.439 5.273 17.931 1.00 94.31 145 ALA A N 1
ATOM 1091 C CA . ALA A 1 145 ? 0.823 6.176 16.845 1.00 94.31 145 ALA A CA 1
ATOM 1092 C C . ALA A 1 145 ? 0.691 5.535 15.446 1.00 94.31 145 ALA A C 1
ATOM 1094 O O . ALA A 1 145 ? 0.322 6.211 14.482 1.00 94.31 145 ALA A O 1
ATOM 1095 N N . VAL A 1 146 ? 0.977 4.234 15.312 1.00 94.94 146 VAL A N 1
ATOM 1096 C CA . VAL A 1 146 ? 0.786 3.504 14.046 1.00 94.94 146 VAL A CA 1
ATOM 1097 C C . VAL A 1 146 ? -0.696 3.356 13.706 1.00 94.94 146 VAL A C 1
ATOM 1099 O O . VAL A 1 146 ? -1.070 3.562 12.548 1.00 94.94 146 VAL A O 1
ATOM 1102 N N . LEU A 1 147 ? -1.530 3.008 14.689 1.00 95.38 147 LEU A N 1
ATOM 1103 C CA . LEU A 1 147 ? -2.975 2.865 14.502 1.00 95.38 147 LEU A CA 1
ATOM 1104 C C . LEU A 1 147 ? -3.637 4.210 14.187 1.00 95.38 147 LEU A C 1
ATOM 1106 O O . LEU A 1 147 ? -4.360 4.297 13.200 1.00 95.38 147 LEU A O 1
ATOM 1110 N N . ASP A 1 148 ? -3.288 5.276 14.906 1.00 95.88 148 ASP A N 1
ATOM 1111 C CA . ASP A 1 148 ? -3.759 6.638 14.630 1.00 95.88 148 ASP A CA 1
ATOM 1112 C C . ASP A 1 148 ? -3.390 7.072 13.209 1.00 95.88 148 ASP A C 1
ATOM 1114 O O . ASP A 1 148 ? -4.185 7.682 12.488 1.00 95.88 148 ASP A O 1
ATOM 1118 N N . ARG A 1 149 ? -2.177 6.723 12.757 1.00 95.38 149 ARG A N 1
ATOM 1119 C CA . ARG A 1 149 ? -1.758 7.016 11.386 1.00 95.38 149 ARG A CA 1
ATOM 1120 C C . ARG A 1 149 ? -2.559 6.219 10.357 1.00 95.38 149 ARG A C 1
ATOM 1122 O O . ARG A 1 149 ? -2.853 6.765 9.292 1.00 95.38 149 ARG A O 1
ATOM 1129 N N . LEU A 1 150 ? -2.892 4.959 10.640 1.00 95.62 150 LEU A N 1
ATOM 1130 C CA . LEU A 1 150 ? -3.758 4.150 9.782 1.00 95.62 150 LEU A CA 1
ATOM 1131 C C . LEU A 1 150 ? -5.171 4.746 9.714 1.00 95.62 150 LEU A C 1
ATOM 1133 O O . LEU A 1 150 ? -5.698 4.916 8.617 1.00 95.62 150 LEU A O 1
ATOM 1137 N N . ASP A 1 151 ? -5.744 5.115 10.856 1.00 95.25 151 ASP A N 1
ATOM 1138 C CA . ASP A 1 151 ? -7.085 5.692 10.953 1.00 95.25 151 ASP A CA 1
ATOM 1139 C C . ASP A 1 151 ? -7.151 7.043 10.210 1.00 95.25 151 ASP A C 1
ATOM 1141 O O . ASP A 1 151 ? -8.079 7.293 9.437 1.00 95.25 151 ASP A O 1
ATOM 1145 N N . ALA A 1 152 ? -6.099 7.866 10.301 1.00 95.44 152 ALA A N 1
ATOM 1146 C CA . ALA A 1 152 ? -5.967 9.090 9.508 1.00 95.44 152 ALA A CA 1
ATOM 1147 C C . ALA A 1 152 ? -5.895 8.829 7.989 1.00 95.44 152 ALA A C 1
ATOM 1149 O O . ALA A 1 152 ? -6.401 9.628 7.198 1.00 95.44 152 ALA A O 1
ATOM 1150 N N . LEU A 1 153 ? -5.266 7.729 7.555 1.00 94.94 153 LEU A N 1
ATOM 1151 C CA . LEU A 1 153 ? -5.245 7.327 6.143 1.00 94.94 153 LEU A CA 1
ATOM 1152 C C . LEU A 1 153 ? -6.620 6.837 5.678 1.00 94.94 153 LEU A C 1
ATOM 1154 O O . LEU A 1 153 ? -7.037 7.181 4.575 1.00 94.94 153 LEU A O 1
ATOM 1158 N N . ILE A 1 154 ? -7.332 6.071 6.505 1.00 94.25 154 ILE A N 1
ATOM 1159 C CA . ILE A 1 154 ? -8.697 5.613 6.215 1.00 94.25 154 ILE A CA 1
ATOM 1160 C C . ILE A 1 154 ? -9.629 6.817 6.036 1.00 94.25 154 ILE A C 1
ATOM 1162 O O . ILE A 1 154 ? -10.307 6.917 5.012 1.00 94.25 154 ILE A O 1
ATOM 1166 N N . ALA A 1 155 ? -9.598 7.770 6.973 1.00 93.44 155 ALA A N 1
ATOM 1167 C CA . ALA A 1 155 ? -10.389 8.996 6.893 1.00 93.44 155 ALA A CA 1
ATOM 1168 C C . ALA A 1 155 ? -10.057 9.814 5.634 1.00 93.44 155 ALA A C 1
ATOM 1170 O O . ALA A 1 155 ? -10.955 10.218 4.896 1.00 93.44 155 ALA A O 1
ATOM 1171 N N . ALA A 1 156 ? -8.765 9.995 5.332 1.00 93.56 156 ALA A N 1
ATOM 1172 C CA . ALA A 1 156 ? -8.336 10.707 4.131 1.00 93.56 156 ALA A CA 1
ATOM 1173 C C . ALA A 1 156 ? -8.815 10.026 2.839 1.00 93.56 156 ALA A C 1
ATOM 1175 O O . ALA A 1 156 ? -9.247 10.713 1.917 1.00 93.56 156 ALA A O 1
ATOM 1176 N N . TRP A 1 157 ? -8.769 8.692 2.759 1.00 92.88 157 TRP A N 1
ATOM 1177 C CA . TRP A 1 157 ? -9.284 7.968 1.595 1.00 92.88 157 TRP A CA 1
ATOM 1178 C C . TRP A 1 157 ? -10.798 8.180 1.443 1.00 92.88 157 TRP A C 1
ATOM 1180 O O . TRP A 1 157 ? -11.252 8.481 0.340 1.00 92.88 157 TRP A O 1
ATOM 1190 N N . GLY A 1 158 ? -11.556 8.116 2.542 1.00 91.62 158 GLY A N 1
ATOM 1191 C CA . GLY A 1 158 ? -12.991 8.418 2.565 1.00 91.62 158 GLY A CA 1
ATOM 1192 C C . GLY A 1 158 ? -13.324 9.806 2.018 1.00 91.62 158 GLY A C 1
ATOM 1193 O O . GLY A 1 158 ? -14.152 9.936 1.119 1.00 91.62 158 GLY A O 1
ATOM 1194 N N . GLU A 1 159 ? -12.634 10.841 2.498 1.00 91.12 159 GLU A N 1
ATOM 1195 C CA . GLU A 1 159 ? -12.854 12.217 2.039 1.00 91.12 159 GLU A CA 1
ATOM 1196 C C . GLU A 1 159 ? -12.504 12.405 0.556 1.00 91.12 159 GLU A C 1
ATOM 1198 O O . GLU A 1 159 ? -13.285 12.998 -0.192 1.00 91.12 159 GLU A O 1
ATOM 1203 N N . ILE A 1 160 ? -11.370 11.854 0.106 1.00 89.69 160 ILE A N 1
ATOM 1204 C CA . ILE A 1 160 ? -10.950 11.913 -1.302 1.00 89.69 160 ILE A CA 1
ATOM 1205 C C . ILE A 1 160 ? -11.987 11.222 -2.198 1.00 89.69 160 ILE A C 1
ATOM 1207 O O . ILE A 1 160 ? -12.376 11.774 -3.230 1.00 89.69 160 ILE A O 1
ATOM 1211 N N . ALA A 1 161 ? -12.448 10.035 -1.798 1.00 89.75 161 ALA A N 1
ATOM 1212 C CA . ALA A 1 161 ? -13.467 9.286 -2.521 1.00 89.75 161 ALA A CA 1
ATOM 1213 C C . ALA A 1 161 ? -14.785 10.069 -2.597 1.00 89.75 161 ALA A C 1
ATOM 1215 O O . ALA A 1 161 ? -15.335 10.225 -3.684 1.00 89.75 161 ALA A O 1
ATOM 1216 N N . ALA A 1 162 ? -15.253 10.638 -1.484 1.00 88.12 162 ALA A N 1
ATOM 1217 C CA . ALA A 1 162 ? -16.491 11.413 -1.444 1.00 88.12 162 ALA A CA 1
ATOM 1218 C C . ALA A 1 162 ? -16.445 12.655 -2.354 1.00 88.12 162 ALA A C 1
ATOM 1220 O O . ALA A 1 162 ? -17.428 12.969 -3.030 1.00 88.12 162 ALA A O 1
ATOM 1221 N N . VAL A 1 163 ? -15.312 13.367 -2.400 1.00 86.69 163 VAL A N 1
ATOM 1222 C CA . VAL A 1 163 ? -15.121 14.526 -3.291 1.00 86.69 163 VAL A CA 1
ATOM 1223 C C . VAL A 1 163 ? -15.147 14.107 -4.762 1.00 86.69 163 VAL A C 1
ATOM 1225 O O . VAL A 1 163 ? -15.802 14.766 -5.575 1.00 86.69 163 VAL A O 1
ATOM 1228 N N . GLN A 1 164 ? -14.475 13.006 -5.106 1.00 82.31 164 GLN A N 1
ATOM 1229 C CA . GLN A 1 164 ? -14.397 12.534 -6.487 1.00 82.31 164 GLN A CA 1
ATOM 1230 C C . GLN A 1 164 ? -15.752 12.009 -6.982 1.00 82.31 164 GLN A C 1
ATOM 1232 O O . GLN A 1 164 ? -16.212 12.413 -8.049 1.00 82.31 164 GLN A O 1
ATOM 1237 N N . THR A 1 165 ? -16.438 11.200 -6.167 1.00 80.56 165 THR A N 1
ATOM 1238 C CA . THR A 1 165 ? -17.765 10.654 -6.488 1.00 80.56 165 THR A CA 1
ATOM 1239 C C . THR A 1 165 ? -18.811 11.762 -6.636 1.00 80.56 165 THR A C 1
ATOM 1241 O O . THR A 1 165 ? -19.623 11.715 -7.556 1.00 80.56 165 THR A O 1
ATOM 1244 N N . ARG A 1 166 ? -18.774 12.814 -5.798 1.00 81.06 166 ARG A N 1
ATOM 1245 C CA . ARG A 1 166 ? -19.689 13.970 -5.921 1.00 81.06 166 ARG A CA 1
ATOM 1246 C C . ARG A 1 166 ? -19.475 14.762 -7.211 1.00 81.06 166 ARG A C 1
ATOM 1248 O O . ARG A 1 166 ? -20.428 15.320 -7.746 1.00 81.06 166 ARG A O 1
ATOM 1255 N N . SER A 1 167 ? -18.238 14.811 -7.695 1.00 76.69 167 SER A N 1
ATOM 1256 C CA . SER A 1 167 ? -17.889 15.493 -8.946 1.00 76.69 167 SER A CA 1
ATOM 1257 C C . SER A 1 167 ? -18.305 14.690 -10.189 1.00 76.69 167 SER A C 1
ATOM 1259 O O . SER A 1 167 ? -18.250 15.221 -11.292 1.00 76.69 167 SER A O 1
ATOM 1261 N N . GLY A 1 168 ? -18.762 13.439 -10.016 1.00 70.81 168 GLY A N 1
ATOM 1262 C CA . GLY A 1 168 ? -19.165 12.546 -11.106 1.00 70.81 168 GLY A CA 1
ATOM 1263 C C . GLY A 1 168 ? -17.989 11.964 -11.894 1.00 70.81 168 GLY A C 1
ATOM 1264 O O . GLY A 1 168 ? -18.188 11.420 -12.977 1.00 70.81 168 GLY A O 1
ATOM 1265 N N . ASP A 1 169 ? -16.772 12.089 -11.366 1.00 73.50 169 ASP A N 1
ATOM 1266 C CA . ASP A 1 169 ? -15.551 11.656 -12.033 1.00 73.50 169 ASP A CA 1
ATOM 1267 C C . ASP A 1 169 ? -15.204 10.195 -11.708 1.00 73.50 169 ASP A C 1
ATOM 1269 O O . ASP A 1 169 ? -15.331 9.745 -10.567 1.00 73.50 169 ASP A O 1
ATOM 1273 N N . ASP A 1 170 ? -14.637 9.487 -12.688 1.00 79.62 170 ASP A N 1
ATOM 1274 C CA . ASP A 1 170 ? -14.053 8.154 -12.506 1.00 79.62 170 ASP A CA 1
ATOM 1275 C C . ASP A 1 170 ? -12.921 8.188 -11.462 1.00 79.62 170 ASP A C 1
ATOM 1277 O O . ASP A 1 170 ? -11.865 8.788 -11.696 1.00 79.62 170 ASP A O 1
ATOM 1281 N N . PHE A 1 171 ? -13.100 7.493 -10.332 1.00 86.75 171 PHE A N 1
ATOM 1282 C CA . PHE A 1 171 ? -12.062 7.337 -9.311 1.00 86.75 171 PHE A CA 1
ATOM 1283 C C . PHE A 1 171 ? -11.476 5.930 -9.313 1.00 86.75 171 PHE A C 1
ATOM 1285 O O . PHE A 1 171 ? -12.178 4.943 -9.106 1.00 86.75 171 PHE A O 1
ATOM 1292 N N . ARG A 1 172 ? -10.163 5.826 -9.533 1.00 89.44 172 ARG A N 1
ATOM 1293 C CA . ARG A 1 172 ? -9.478 4.543 -9.724 1.00 89.44 172 ARG A CA 1
ATOM 1294 C C . ARG A 1 172 ? -8.316 4.330 -8.759 1.00 89.44 172 ARG A C 1
ATOM 1296 O O . ARG A 1 172 ? -7.809 5.267 -8.151 1.00 89.44 172 ARG A O 1
ATOM 1303 N N . PHE A 1 173 ? -7.812 3.106 -8.632 1.00 87.56 173 PHE A N 1
ATOM 1304 C CA . PHE A 1 173 ? -6.653 2.845 -7.777 1.00 87.56 173 PHE A CA 1
ATOM 1305 C C . PHE A 1 173 ? -5.343 3.311 -8.414 1.00 87.56 173 PHE A C 1
ATOM 1307 O O . PHE A 1 173 ? -4.549 3.958 -7.732 1.00 87.56 173 PHE A O 1
ATOM 1314 N N . GLY A 1 174 ? -5.080 3.003 -9.693 1.00 83.06 174 GLY A N 1
ATOM 1315 C CA . GLY A 1 174 ? -3.756 3.308 -10.257 1.00 83.06 174 GLY A CA 1
ATOM 1316 C C . GLY A 1 174 ? -3.576 3.333 -11.774 1.00 83.06 174 GLY A C 1
ATOM 1317 O O . GLY A 1 174 ? -2.433 3.507 -12.208 1.00 83.06 174 GLY A O 1
ATOM 1318 N N . SER A 1 175 ? -4.624 3.151 -12.585 1.00 73.50 175 SER A N 1
ATOM 1319 C CA . SER A 1 175 ? -4.481 3.072 -14.055 1.00 73.50 175 SER A CA 1
ATOM 1320 C C . SER A 1 175 ? -4.763 4.380 -14.806 1.00 73.50 175 SER A C 1
ATOM 1322 O O . SER A 1 175 ? -4.648 4.396 -16.028 1.00 73.50 175 SER A O 1
ATOM 1324 N N . HIS A 1 176 ? -5.126 5.461 -14.109 1.00 77.50 176 HIS A N 1
ATOM 1325 C CA . HIS A 1 176 ? -5.551 6.733 -14.710 1.00 77.50 176 HIS A CA 1
ATOM 1326 C C . HIS A 1 176 ? -4.626 7.920 -14.397 1.00 77.50 176 HIS A C 1
ATOM 1328 O O . HIS A 1 176 ? -3.595 7.789 -13.720 1.00 77.50 176 HIS A O 1
ATOM 1334 N N . ALA A 1 177 ? -4.983 9.088 -14.941 1.00 77.38 177 ALA A N 1
ATOM 1335 C CA . ALA A 1 177 ? -4.293 10.342 -14.678 1.00 77.38 177 ALA A CA 1
ATOM 1336 C C . ALA A 1 177 ? -4.223 10.626 -13.162 1.00 77.38 177 ALA A C 1
ATOM 1338 O O . ALA A 1 177 ? -5.122 10.222 -12.424 1.00 77.38 177 ALA A O 1
ATOM 1339 N N . PRO A 1 178 ? -3.178 11.328 -12.684 1.00 73.62 178 PRO A N 1
ATOM 1340 C CA . PRO A 1 178 ? -2.976 11.603 -11.261 1.00 73.62 178 PRO A CA 1
ATOM 1341 C C . PRO A 1 178 ? -4.203 12.084 -10.464 1.00 73.62 178 PRO A C 1
ATOM 1343 O O . PRO A 1 178 ? -4.410 11.536 -9.381 1.00 73.62 178 PRO A O 1
ATOM 1346 N N . PRO A 1 179 ? -5.044 13.015 -10.966 1.00 77.56 179 PRO A N 1
ATOM 1347 C CA . PRO A 1 179 ? -6.207 13.487 -10.206 1.00 77.56 179 PRO A CA 1
ATOM 1348 C C . PRO A 1 179 ? -7.308 12.426 -10.049 1.00 77.56 179 PRO A C 1
ATOM 1350 O O . PRO A 1 179 ? -8.023 12.416 -9.053 1.00 77.56 179 PRO A O 1
ATOM 1353 N N . GLN A 1 180 ? -7.410 11.484 -10.986 1.00 81.19 180 GLN A N 1
ATOM 1354 C CA . GLN A 1 180 ? -8.452 10.449 -11.019 1.00 81.19 180 GLN A CA 1
ATOM 1355 C C . GLN A 1 180 ? -8.017 9.135 -10.363 1.00 81.19 180 GLN A C 1
ATOM 1357 O O . GLN A 1 180 ? -8.731 8.136 -10.431 1.00 81.19 180 GLN A O 1
ATOM 1362 N N . ARG A 1 181 ? -6.834 9.096 -9.739 1.00 86.19 181 ARG A N 1
ATOM 1363 C CA . ARG A 1 181 ? -6.351 7.902 -9.041 1.00 86.19 181 ARG A CA 1
ATOM 1364 C C . ARG A 1 181 ? -6.034 8.168 -7.575 1.00 86.19 181 ARG A C 1
ATOM 1366 O O . ARG A 1 181 ? -5.614 9.265 -7.217 1.00 86.19 181 ARG A O 1
ATOM 1373 N N . LEU A 1 182 ? -6.179 7.138 -6.748 1.00 89.00 182 LEU A N 1
ATOM 1374 C CA . LEU A 1 182 ? -5.784 7.170 -5.343 1.00 89.00 182 LEU A CA 1
ATOM 1375 C C . LEU A 1 182 ? -4.261 7.070 -5.189 1.00 89.00 182 LEU A C 1
ATOM 1377 O O . LEU A 1 182 ? -3.643 7.921 -4.557 1.00 89.00 182 LEU A O 1
ATOM 1381 N N . LEU A 1 183 ? -3.643 6.037 -5.774 1.00 89.56 183 LEU A N 1
ATOM 1382 C CA . LEU A 1 183 ? -2.224 5.749 -5.569 1.00 89.56 183 LEU A CA 1
ATOM 1383 C C . LEU A 1 183 ? -1.345 6.650 -6.440 1.00 89.56 183 LEU A C 1
ATOM 1385 O O . LEU A 1 183 ? -1.446 6.648 -7.670 1.00 89.56 183 LEU A O 1
ATOM 1389 N N . GLN A 1 184 ? -0.435 7.385 -5.806 1.00 86.00 184 GLN A N 1
ATOM 1390 C CA . GLN A 1 184 ? 0.446 8.342 -6.474 1.00 86.00 184 GLN A CA 1
ATOM 1391 C C . GLN A 1 184 ? 1.862 7.802 -6.676 1.00 86.00 184 GLN A C 1
ATOM 1393 O O . GLN A 1 184 ? 2.359 6.981 -5.904 1.00 86.00 184 GLN A O 1
ATOM 1398 N N . GLU A 1 185 ? 2.531 8.274 -7.729 1.00 80.88 185 GLU A N 1
ATOM 1399 C CA . GLU A 1 185 ? 3.929 7.939 -7.998 1.00 80.88 185 GLU A CA 1
ATOM 1400 C C . GLU A 1 185 ? 4.857 8.828 -7.149 1.00 80.88 185 GLU A C 1
ATOM 1402 O O . GLU A 1 185 ? 4.836 10.046 -7.322 1.00 80.88 185 GLU A O 1
ATOM 1407 N N . PRO A 1 186 ? 5.739 8.265 -6.298 1.00 73.62 186 PRO A N 1
ATOM 1408 C CA . PRO A 1 186 ? 6.580 9.068 -5.402 1.00 73.62 186 PRO A CA 1
ATOM 1409 C C . PRO A 1 186 ? 7.519 10.052 -6.116 1.00 73.62 186 PRO A C 1
ATOM 1411 O O . PRO A 1 186 ? 7.874 11.083 -5.559 1.00 73.62 186 PRO A O 1
ATOM 1414 N N . LEU A 1 187 ? 7.948 9.719 -7.339 1.00 70.50 187 LEU A N 1
ATOM 1415 C CA . LEU A 1 187 ? 8.895 10.513 -8.136 1.00 70.50 187 LEU A CA 1
ATOM 1416 C C . LEU A 1 187 ? 8.209 11.459 -9.131 1.00 70.50 187 LEU A C 1
ATOM 1418 O O . LEU A 1 187 ? 8.889 12.196 -9.840 1.00 70.50 187 LEU A O 1
ATOM 1422 N N . LYS A 1 188 ? 6.876 11.428 -9.209 1.00 68.81 188 LYS A N 1
ATOM 1423 C CA . LYS A 1 188 ? 6.075 12.327 -10.045 1.00 68.81 188 LYS A CA 1
ATOM 1424 C C . LYS A 1 188 ? 4.948 12.915 -9.199 1.00 68.81 188 LYS A C 1
ATOM 1426 O O . LYS A 1 188 ? 3.793 12.520 -9.377 1.00 68.81 188 LYS A O 1
ATOM 1431 N N . PRO A 1 189 ? 5.282 13.810 -8.252 1.00 62.25 189 PRO A N 1
ATOM 1432 C CA . PRO A 1 189 ? 4.264 14.525 -7.501 1.00 62.25 189 PRO A CA 1
ATOM 1433 C C . PRO A 1 189 ? 3.382 15.319 -8.470 1.00 62.25 189 PRO A C 1
ATOM 1435 O O . PRO A 1 189 ? 3.851 15.796 -9.508 1.00 62.25 189 PRO A O 1
ATOM 1438 N N . LEU A 1 190 ? 2.095 15.442 -8.149 1.00 62.88 190 LEU A N 1
ATOM 1439 C CA . LEU A 1 190 ? 1.208 16.330 -8.889 1.00 62.88 190 LEU A CA 1
ATOM 1440 C C . LEU A 1 190 ? 1.737 17.765 -8.771 1.00 62.88 190 LEU A C 1
ATOM 1442 O O . LEU A 1 190 ? 1.959 18.257 -7.669 1.00 62.88 190 LEU A O 1
ATOM 1446 N N . ALA A 1 191 ? 1.936 18.436 -9.906 1.00 56.78 191 ALA A N 1
ATOM 1447 C CA . ALA A 1 191 ? 2.344 19.843 -9.931 1.00 56.78 191 ALA A CA 1
ATOM 1448 C C . ALA A 1 191 ? 1.238 20.780 -9.408 1.00 56.78 191 ALA A C 1
ATOM 1450 O O . ALA A 1 191 ? 1.508 21.909 -9.006 1.00 56.78 191 ALA A O 1
ATOM 1451 N N . THR A 1 192 ? -0.015 20.320 -9.422 1.00 58.88 192 THR A N 1
ATOM 1452 C CA . THR A 1 192 ? -1.182 21.038 -8.905 1.00 58.88 192 THR A CA 1
ATOM 1453 C C . THR A 1 192 ? -2.190 19.987 -8.451 1.00 58.88 192 THR A C 1
ATOM 1455 O O . THR A 1 192 ? -2.828 19.349 -9.286 1.00 58.88 192 THR A O 1
ATOM 1458 N N . ASP A 1 193 ? -2.265 19.738 -7.145 1.00 63.62 193 ASP A N 1
ATOM 1459 C CA . ASP A 1 193 ? -3.274 18.854 -6.558 1.00 63.62 193 ASP A CA 1
ATOM 1460 C C . ASP A 1 193 ? -4.204 19.688 -5.669 1.00 63.62 193 ASP A C 1
ATOM 1462 O O . ASP A 1 193 ? -3.698 20.400 -4.796 1.00 63.62 193 ASP A O 1
ATOM 1466 N N . PRO A 1 194 ? -5.531 19.654 -5.879 1.00 65.62 194 PRO A N 1
ATOM 1467 C CA . PRO A 1 194 ? -6.472 20.333 -4.996 1.00 65.62 194 PRO A CA 1
ATOM 1468 C C . PRO A 1 194 ? -6.504 19.764 -3.567 1.00 65.62 194 PRO A C 1
ATOM 1470 O O . PRO A 1 194 ? -6.915 20.491 -2.665 1.00 65.62 194 PRO A O 1
ATOM 1473 N N . ASP A 1 195 ? -6.067 18.517 -3.330 1.00 77.06 195 ASP A N 1
ATOM 1474 C CA . ASP A 1 195 ? -6.048 17.922 -1.985 1.00 77.06 195 ASP A CA 1
ATOM 1475 C C . ASP A 1 195 ? -4.635 17.467 -1.559 1.00 77.06 195 ASP A C 1
ATOM 1477 O O . ASP A 1 195 ? -4.116 16.473 -2.082 1.00 77.06 195 ASP A O 1
ATOM 1481 N N . PRO A 1 196 ? -4.004 18.118 -0.558 1.00 81.88 196 PRO A N 1
ATOM 1482 C CA . PRO A 1 196 ? -2.673 17.736 -0.084 1.00 81.88 196 PRO A CA 1
ATOM 1483 C C . PRO A 1 196 ? -2.612 16.313 0.497 1.00 81.88 196 PRO A C 1
ATOM 1485 O O . PRO A 1 196 ? -1.534 15.716 0.548 1.00 81.88 196 PRO A O 1
ATOM 1488 N N . ARG A 1 197 ? -3.742 15.730 0.919 1.00 87.06 197 ARG A N 1
ATOM 1489 C CA . ARG A 1 197 ? -3.797 14.382 1.509 1.00 87.06 197 ARG A CA 1
ATOM 1490 C C . ARG A 1 197 ? -3.554 13.284 0.481 1.00 87.06 197 ARG A C 1
ATOM 1492 O O . ARG A 1 197 ? -3.121 12.195 0.850 1.00 87.06 197 ARG A O 1
ATOM 1499 N N . ARG A 1 198 ? -3.725 13.558 -0.815 1.00 84.75 198 ARG A N 1
ATOM 1500 C CA . ARG A 1 198 ? -3.387 12.605 -1.890 1.00 84.75 198 ARG A CA 1
ATOM 1501 C C . ARG A 1 198 ? -1.903 12.255 -1.915 1.00 84.75 198 ARG A C 1
ATOM 1503 O O . ARG A 1 198 ? -1.546 11.126 -2.251 1.00 84.75 198 ARG A O 1
ATOM 1510 N N . ALA A 1 199 ? -1.037 13.164 -1.463 1.00 85.06 199 ALA A N 1
ATOM 1511 C CA . ALA A 1 199 ? 0.387 12.884 -1.300 1.00 85.06 199 ALA A CA 1
ATOM 1512 C C . ALA A 1 199 ? 0.663 11.768 -0.273 1.00 85.06 199 ALA A C 1
ATOM 1514 O O . ALA A 1 199 ? 1.699 11.108 -0.351 1.00 85.06 199 ALA A O 1
ATOM 1515 N N . TRP A 1 200 ? -0.259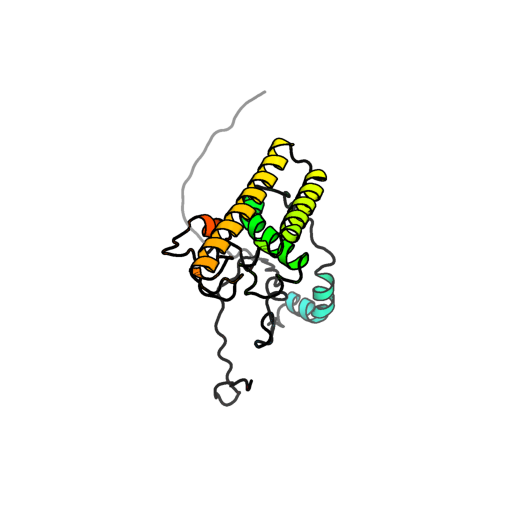 11.508 0.665 1.00 89.81 200 TRP A N 1
ATOM 1516 C CA . TRP A 1 200 ? -0.121 10.427 1.647 1.00 89.81 200 TRP A CA 1
ATOM 1517 C C . TRP A 1 200 ? -0.254 9.035 1.017 1.00 89.81 200 TRP A C 1
ATOM 1519 O O . TRP A 1 200 ? 0.243 8.065 1.581 1.00 89.81 200 TRP A O 1
ATOM 1529 N N . PHE A 1 201 ? -0.859 8.936 -0.170 1.00 89.69 201 PHE A N 1
ATOM 1530 C CA . PHE A 1 201 ? -1.023 7.693 -0.929 1.00 89.69 201 PHE A CA 1
ATOM 1531 C C . PHE A 1 201 ? 0.086 7.487 -1.969 1.00 89.69 201 PHE A C 1
ATOM 1533 O O . PHE A 1 201 ? -0.102 6.800 -2.978 1.00 89.69 201 PHE A O 1
ATOM 1540 N N . ALA A 1 202 ? 1.268 8.065 -1.736 1.00 86.56 202 ALA A N 1
ATOM 1541 C CA . ALA A 1 202 ? 2.449 7.803 -2.544 1.00 86.56 202 ALA A CA 1
ATOM 1542 C C . ALA A 1 202 ? 2.888 6.338 -2.383 1.00 86.56 202 ALA A C 1
ATOM 1544 O O . ALA A 1 202 ? 3.412 5.932 -1.347 1.00 86.56 202 ALA A O 1
ATOM 1545 N N . ALA A 1 203 ? 2.701 5.539 -3.431 1.00 82.88 203 ALA A N 1
ATOM 1546 C CA . ALA A 1 203 ? 3.014 4.118 -3.433 1.00 82.88 203 ALA A CA 1
ATOM 1547 C C . ALA A 1 203 ? 4.031 3.807 -4.533 1.00 82.88 203 ALA A C 1
ATOM 1549 O O . ALA A 1 203 ? 3.769 3.923 -5.733 1.00 82.88 203 ALA A O 1
ATOM 1550 N N . GLY A 1 204 ? 5.224 3.374 -4.123 1.00 72.19 204 GLY A N 1
ATOM 1551 C CA . GLY A 1 204 ? 6.228 2.896 -5.063 1.00 72.19 204 GLY A CA 1
ATOM 1552 C C . GLY A 1 204 ? 5.726 1.656 -5.805 1.00 72.19 204 GLY A C 1
ATOM 1553 O O . GLY A 1 204 ? 5.436 0.632 -5.194 1.00 72.19 204 GLY A O 1
ATOM 1554 N N . ARG A 1 205 ? 5.696 1.697 -7.142 1.00 67.75 205 ARG A N 1
ATOM 1555 C CA . ARG A 1 205 ? 5.388 0.513 -7.976 1.00 67.75 205 ARG A CA 1
ATOM 1556 C C . ARG A 1 205 ? 6.490 -0.560 -7.915 1.00 67.75 205 ARG A C 1
ATOM 1558 O O . ARG A 1 205 ? 6.306 -1.678 -8.400 1.00 67.75 205 ARG A O 1
ATOM 1565 N N . SER A 1 206 ? 7.635 -0.199 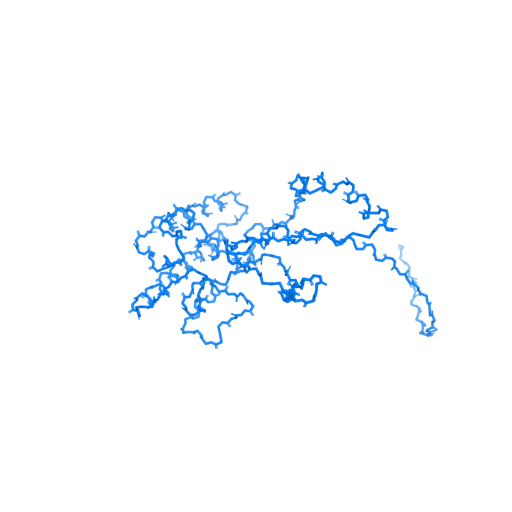-7.335 1.00 59.78 206 SER A N 1
ATOM 1566 C CA . SER A 1 206 ? 8.787 -1.049 -7.053 1.00 59.78 206 SER A CA 1
ATOM 1567 C C . SER A 1 206 ? 9.433 -0.589 -5.744 1.00 59.78 206 SER A C 1
ATOM 1569 O O . SER A 1 206 ? 9.724 0.594 -5.590 1.00 59.78 206 SER A O 1
ATOM 1571 N N . MET A 1 207 ? 9.710 -1.519 -4.825 1.00 50.19 207 MET A N 1
ATOM 1572 C CA . MET A 1 207 ? 10.521 -1.250 -3.621 1.00 50.19 207 MET A CA 1
ATOM 1573 C C . MET A 1 207 ? 12.032 -1.274 -3.894 1.00 50.19 207 MET A C 1
ATOM 1575 O O . MET A 1 207 ? 12.843 -1.118 -2.988 1.00 50.19 207 MET A O 1
ATOM 1579 N N . ARG A 1 208 ? 12.428 -1.514 -5.145 1.00 51.28 208 ARG A N 1
ATOM 1580 C CA . ARG A 1 208 ? 13.822 -1.542 -5.583 1.00 51.28 208 ARG A CA 1
ATOM 1581 C C . ARG A 1 208 ? 14.010 -0.454 -6.627 1.00 51.28 208 ARG A C 1
ATOM 1583 O O . ARG A 1 208 ? 13.224 -0.409 -7.576 1.00 51.28 208 ARG A O 1
ATOM 1590 N N . GLU A 1 209 ? 15.045 0.365 -6.466 1.00 37.19 209 GLU A N 1
ATOM 1591 C CA . GLU A 1 209 ? 15.494 1.260 -7.528 1.00 37.19 209 GLU A CA 1
ATOM 1592 C C . GLU A 1 209 ? 15.656 0.475 -8.834 1.00 37.19 209 GLU A C 1
ATOM 1594 O O . GLU A 1 209 ? 16.126 -0.670 -8.869 1.00 37.19 209 GLU A O 1
ATOM 1599 N N . THR A 1 210 ? 15.195 1.089 -9.910 1.00 44.56 210 THR A N 1
ATOM 1600 C CA . THR A 1 210 ? 15.310 0.572 -11.266 1.00 44.56 210 THR A CA 1
ATOM 1601 C C . THR A 1 210 ? 16.018 1.618 -12.083 1.00 44.56 210 THR A C 1
ATOM 1603 O O . THR A 1 210 ? 15.588 2.769 -12.098 1.00 44.56 210 THR A O 1
ATOM 1606 N N . GLU A 1 211 ? 17.069 1.193 -12.780 1.00 46.34 211 GLU A N 1
ATOM 1607 C CA . GLU A 1 211 ? 17.621 1.955 -13.893 1.00 46.34 211 GLU A CA 1
ATOM 1608 C C . GLU A 1 211 ? 16.491 2.314 -14.885 1.00 46.34 211 GLU A C 1
ATOM 1610 O O . GLU A 1 211 ? 15.497 1.577 -14.980 1.00 46.34 211 GLU A O 1
ATOM 1615 N N . PRO A 1 212 ? 16.596 3.454 -15.589 1.00 49.62 212 PRO A N 1
ATOM 1616 C CA . PRO A 1 212 ? 15.560 3.909 -16.505 1.00 49.62 212 PRO A CA 1
ATOM 1617 C C . PRO A 1 212 ? 15.245 2.846 -17.563 1.00 49.62 212 PRO A C 1
ATOM 1619 O O . PRO A 1 212 ? 16.126 2.158 -18.076 1.00 49.62 212 PRO A O 1
ATOM 1622 N N . SER A 1 213 ? 13.962 2.713 -17.899 1.00 57.34 213 SER A N 1
ATOM 1623 C CA . SER A 1 213 ? 13.513 1.827 -18.970 1.00 57.34 213 SER A CA 1
ATOM 1624 C C . SER A 1 213 ? 14.148 2.242 -20.298 1.00 57.34 213 SER A C 1
ATOM 1626 O O . SER A 1 213 ? 13.930 3.365 -20.752 1.00 57.34 213 SER A O 1
ATOM 1628 N N . ALA A 1 214 ? 14.885 1.335 -20.939 1.00 58.38 214 ALA A N 1
ATOM 1629 C CA . ALA A 1 214 ? 15.379 1.527 -22.297 1.00 58.38 214 ALA A CA 1
ATOM 1630 C C . ALA A 1 214 ? 14.354 0.982 -23.302 1.00 58.38 214 ALA A C 1
ATOM 1632 O O . ALA A 1 214 ? 13.874 -0.146 -23.163 1.00 58.38 214 ALA A O 1
ATOM 1633 N N . LEU A 1 215 ? 14.012 1.779 -24.317 1.00 64.06 215 LEU A N 1
ATOM 1634 C CA . LEU A 1 215 ? 13.145 1.331 -25.402 1.00 64.06 215 LEU A CA 1
ATOM 1635 C C . LEU A 1 215 ? 13.928 0.377 -26.311 1.00 64.06 215 LEU A C 1
ATOM 1637 O O . LEU A 1 215 ? 14.907 0.775 -26.937 1.00 64.06 215 LEU A O 1
ATOM 1641 N N . LEU A 1 216 ? 13.479 -0.874 -26.406 1.00 67.88 216 LEU A N 1
ATOM 1642 C CA . LEU A 1 216 ? 13.962 -1.806 -27.422 1.00 67.88 216 LEU A CA 1
ATOM 1643 C C . LEU A 1 216 ? 13.091 -1.665 -28.672 1.00 67.88 216 LEU A C 1
ATOM 1645 O O . LEU A 1 216 ? 11.869 -1.780 -28.596 1.00 67.88 216 LEU A O 1
ATOM 1649 N N . LEU A 1 217 ? 13.727 -1.429 -29.819 1.00 75.94 217 LEU A N 1
ATOM 1650 C CA . LEU A 1 217 ? 13.081 -1.355 -31.131 1.00 75.94 217 LEU A CA 1
ATOM 1651 C C . LEU A 1 217 ? 13.445 -2.607 -31.940 1.00 75.94 217 LEU A C 1
ATOM 1653 O O . LEU A 1 217 ? 14.379 -2.556 -32.744 1.00 75.94 217 LEU A O 1
ATOM 1657 N N . PRO A 1 218 ? 12.765 -3.747 -31.714 1.00 76.50 218 PRO A N 1
ATOM 1658 C CA . PRO A 1 218 ? 13.071 -4.974 -32.432 1.00 76.50 218 PRO A CA 1
ATOM 1659 C C . PRO A 1 218 ? 12.899 -4.777 -33.943 1.00 76.50 218 PRO A C 1
ATOM 1661 O O . PRO A 1 218 ? 11.917 -4.202 -34.426 1.00 76.50 218 PRO A O 1
ATOM 1664 N N . ARG A 1 219 ? 13.883 -5.266 -34.697 1.00 84.50 219 ARG A N 1
ATOM 1665 C CA . ARG A 1 219 ? 13.871 -5.332 -36.158 1.00 84.50 219 ARG A CA 1
ATOM 1666 C C . ARG A 1 219 ? 13.908 -6.791 -36.579 1.00 84.50 219 ARG A C 1
ATOM 1668 O O . ARG A 1 219 ? 14.506 -7.621 -35.896 1.00 84.50 219 ARG A O 1
ATOM 1675 N N . ARG A 1 220 ? 13.252 -7.104 -37.690 1.00 83.50 220 ARG A N 1
ATOM 1676 C CA . ARG A 1 220 ? 13.436 -8.393 -38.359 1.00 83.50 220 ARG A CA 1
ATOM 1677 C C . ARG A 1 220 ? 14.864 -8.479 -38.932 1.00 83.50 220 ARG A C 1
ATOM 1679 O O . ARG A 1 220 ? 15.502 -7.438 -39.103 1.00 83.50 220 ARG A O 1
ATOM 1686 N N . PRO A 1 221 ? 15.364 -9.685 -39.258 1.00 86.12 221 PRO A N 1
ATOM 1687 C CA . PRO A 1 221 ? 16.674 -9.852 -39.898 1.00 86.12 221 PRO A CA 1
ATOM 1688 C C . PRO A 1 221 ? 16.836 -9.064 -41.210 1.00 86.12 221 PRO A C 1
ATOM 1690 O O . PRO A 1 221 ? 17.950 -8.716 -41.577 1.00 86.12 221 PRO A O 1
ATOM 1693 N N . ASP A 1 222 ? 15.728 -8.742 -41.882 1.00 88.00 222 ASP A N 1
ATOM 1694 C CA . ASP A 1 222 ? 15.666 -7.911 -43.093 1.00 88.00 222 ASP A CA 1
ATOM 1695 C C . ASP A 1 222 ? 15.689 -6.387 -42.818 1.00 88.00 222 ASP A C 1
ATOM 1697 O O . ASP A 1 222 ? 15.558 -5.585 -43.739 1.00 88.00 222 ASP A O 1
ATOM 1701 N N . GLY A 1 223 ? 15.813 -5.961 -41.554 1.00 83.69 223 GLY A N 1
ATOM 1702 C CA . GLY A 1 223 ? 15.797 -4.553 -41.138 1.00 83.69 223 GLY A CA 1
ATOM 1703 C C . GLY A 1 223 ? 14.398 -3.928 -41.008 1.00 83.69 223 GLY A C 1
ATOM 1704 O O . GLY A 1 223 ? 14.260 -2.798 -40.519 1.00 83.69 223 GLY A O 1
ATOM 1705 N N . SER A 1 224 ? 13.333 -4.646 -41.374 1.00 87.56 224 SER A N 1
ATOM 1706 C CA . SER A 1 224 ? 11.958 -4.158 -41.242 1.00 87.56 224 SER A CA 1
ATOM 1707 C C . SER A 1 224 ? 11.520 -4.070 -39.773 1.00 87.56 224 SER A C 1
ATOM 1709 O O . SER A 1 224 ? 12.044 -4.750 -38.886 1.00 87.56 224 SER A O 1
ATOM 1711 N N . ALA A 1 225 ? 10.561 -3.185 -39.479 1.00 80.56 225 ALA A N 1
ATOM 1712 C CA . ALA A 1 225 ? 10.026 -3.040 -38.126 1.00 80.56 225 ALA A CA 1
ATOM 1713 C C . ALA A 1 225 ? 9.315 -4.329 -37.684 1.00 80.56 225 ALA A C 1
ATOM 1715 O O . ALA A 1 225 ? 8.438 -4.840 -38.390 1.00 80.56 225 ALA A O 1
ATOM 1716 N N . PHE A 1 226 ? 9.664 -4.834 -36.499 1.00 75.00 226 PHE A N 1
ATOM 1717 C CA . PHE A 1 226 ? 8.974 -5.970 -35.903 1.00 75.00 226 PHE A CA 1
ATOM 1718 C C . PHE A 1 226 ? 7.599 -5.512 -35.399 1.00 75.00 226 PHE A C 1
ATOM 1720 O O . PHE A 1 226 ? 7.467 -4.936 -34.321 1.00 75.00 226 PHE A O 1
ATOM 1727 N N . LYS A 1 227 ? 6.565 -5.719 -36.218 1.00 69.38 227 LYS A N 1
ATOM 1728 C CA . LYS A 1 227 ? 5.168 -5.532 -35.815 1.00 69.38 227 LYS A CA 1
ATOM 1729 C C . LYS A 1 227 ? 4.702 -6.817 -35.138 1.00 69.38 227 LYS A C 1
ATOM 1731 O O . LYS A 1 227 ? 4.555 -7.829 -35.817 1.00 69.38 227 LYS A O 1
ATOM 1736 N N . ALA A 1 228 ? 4.504 -6.776 -33.824 1.00 56.91 228 ALA A N 1
ATOM 1737 C CA . ALA A 1 228 ? 3.752 -7.813 -33.133 1.00 56.91 228 ALA A CA 1
ATOM 1738 C C . ALA A 1 228 ? 2.278 -7.651 -33.533 1.00 56.91 228 ALA A C 1
ATOM 1740 O O . ALA A 1 228 ? 1.683 -6.606 -33.271 1.00 56.91 228 ALA A O 1
ATOM 1741 N N . THR A 1 229 ? 1.727 -8.627 -34.252 1.00 50.09 229 THR A N 1
ATOM 1742 C CA . THR A 1 229 ? 0.282 -8.712 -34.499 1.00 50.09 229 THR A CA 1
ATOM 1743 C C . THR A 1 229 ? -0.409 -8.946 -33.145 1.00 50.09 229 THR A C 1
ATOM 1745 O O . THR A 1 229 ? 0.151 -9.711 -32.355 1.00 50.09 229 THR A O 1
ATOM 1748 N N . PRO A 1 230 ? -1.525 -8.256 -32.838 1.00 49.06 230 PRO A N 1
ATOM 1749 C CA . PRO A 1 230 ? -2.231 -8.404 -31.562 1.00 49.06 230 PRO A CA 1
ATOM 1750 C C . PRO A 1 230 ? -2.717 -9.832 -31.301 1.00 49.06 230 PRO A C 1
ATOM 1752 O O . PRO A 1 230 ? -3.002 -10.550 -32.288 1.00 49.06 230 PRO A O 1
#